Protein AF-A0A8H4QPB8-F1 (afdb_monomer_lite)

Radius of gyration: 27.78 Å; chains: 1; bounding box: 131×39×45 Å

pLDDT: mean 74.51, std 22.45, range [32.88, 98.56]

Sequence (224 aa):
MHLGLALVLALGCNIASVASSQDVEDSDGSSFSGIYSNRTTETIRIQDEYYGIRHVNYWVTSDNHAIIDGDVVYPGTLEDLLAKQYTGPDFDEDEDEGEESQSSDNSTSSIGRRSLSVFRGFDTWPRSTVVYRFSNYAAQRQVGRYVNDAISGWRRRAPYLRFRRVRNGGGTMRGVLTISFLPNDGCYASIGYNGGSGTVMNLGNGCYSAEALHEFGHALGEYQ

Secondary structure (DSSP, 8-state):
----------------------------------SS-S---EEEEEEETTTEEEEEEEEE-TTSEEEETTTEEEEEEHHHHHTTB--S----------------------------EE-BTBBPPGGGEEEEEESSHHHHHHHHHHHHHHHHHHHHH-TT-EEEE----SS-BTTBEEEE--TTS-EEE--SB-TTT-EEEEE-TT--HHHHHHHHHHHHTEE-

Structure (mmCIF, N/CA/C/O backbone):
data_AF-A0A8H4QPB8-F1
#
_entry.id   AF-A0A8H4QPB8-F1
#
loop_
_atom_site.group_PDB
_atom_site.id
_atom_site.type_symbol
_atom_site.label_atom_id
_atom_site.label_alt_id
_atom_site.label_comp_id
_atom_site.label_asym_id
_atom_site.label_entity_id
_atom_site.label_seq_id
_atom_site.pdbx_PDB_ins_code
_atom_site.Cartn_x
_atom_site.Cartn_y
_atom_site.Cartn_z
_atom_site.occupancy
_atom_site.B_iso_or_equiv
_atom_site.auth_seq_id
_atom_site.auth_comp_id
_atom_site.auth_asym_id
_atom_site.auth_atom_id
_atom_site.pdbx_PDB_model_num
ATOM 1 N N . MET A 1 1 ? 87.487 0.136 11.274 1.00 45.38 1 MET A N 1
ATOM 2 C CA . MET A 1 1 ? 86.444 1.094 11.697 1.00 45.38 1 MET A CA 1
ATOM 3 C C . MET A 1 1 ? 85.094 0.432 11.476 1.00 45.38 1 MET A C 1
ATOM 5 O O . MET A 1 1 ? 84.689 0.247 10.339 1.00 45.38 1 MET A O 1
ATOM 9 N N . HIS A 1 2 ? 84.485 -0.053 12.555 1.00 44.03 2 HIS A N 1
ATOM 10 C CA . HIS A 1 2 ? 83.174 -0.704 12.580 1.00 44.03 2 HIS A CA 1
ATOM 11 C C . HIS A 1 2 ? 82.235 0.181 13.404 1.00 44.03 2 HIS A C 1
ATOM 13 O O . HIS A 1 2 ? 82.523 0.443 14.566 1.00 44.03 2 HIS A O 1
ATOM 19 N N . LEU A 1 3 ? 81.157 0.648 12.781 1.00 42.59 3 LEU A N 1
ATOM 20 C CA . LEU A 1 3 ? 80.002 1.352 13.350 1.00 42.59 3 LEU A CA 1
ATOM 21 C C . LEU A 1 3 ? 78.899 1.222 12.286 1.00 42.59 3 LEU A C 1
ATOM 23 O O . LEU A 1 3 ? 79.187 1.401 11.111 1.00 42.59 3 LEU A O 1
ATOM 27 N N . GLY A 1 4 ? 77.646 0.900 12.564 1.00 38.69 4 GLY A N 1
ATOM 28 C CA . GLY A 1 4 ? 76.964 0.637 13.816 1.00 38.69 4 GLY A CA 1
ATOM 29 C C . GLY A 1 4 ? 75.598 0.045 13.467 1.00 38.69 4 GLY A C 1
ATOM 30 O O . GLY A 1 4 ? 74.934 0.476 12.527 1.00 38.69 4 GLY A O 1
ATOM 31 N N . LEU A 1 5 ? 75.243 -0.992 14.212 1.00 44.28 5 LEU A N 1
ATOM 32 C CA . LEU A 1 5 ? 73.966 -1.684 14.227 1.00 44.28 5 LEU A CA 1
ATOM 33 C C . LEU A 1 5 ? 72.941 -0.799 14.963 1.00 44.28 5 LEU A C 1
ATOM 35 O O . LEU A 1 5 ? 73.215 -0.373 16.082 1.00 44.28 5 LEU A O 1
ATOM 39 N N . ALA A 1 6 ? 71.767 -0.555 14.382 1.00 48.59 6 ALA A N 1
ATOM 40 C CA . ALA A 1 6 ? 70.613 -0.019 15.106 1.00 48.59 6 ALA A CA 1
ATOM 41 C C . ALA A 1 6 ? 69.353 -0.771 14.658 1.00 48.59 6 ALA A C 1
ATOM 43 O O . ALA A 1 6 ? 68.684 -0.411 13.693 1.00 48.59 6 ALA A O 1
ATOM 44 N N . LEU A 1 7 ? 69.089 -1.875 15.357 1.00 45.19 7 LEU A N 1
ATOM 45 C CA . LEU A 1 7 ? 67.864 -2.660 15.280 1.00 45.19 7 LEU A CA 1
ATOM 46 C C . LEU A 1 7 ? 66.806 -1.954 16.141 1.00 45.19 7 LEU A C 1
ATOM 48 O O . LEU A 1 7 ? 66.973 -1.828 17.353 1.00 45.19 7 LEU A O 1
ATOM 52 N N . VAL A 1 8 ? 65.743 -1.459 15.510 1.00 48.28 8 VAL A N 1
ATOM 53 C CA . VAL A 1 8 ? 64.625 -0.795 16.192 1.00 48.28 8 VAL A CA 1
ATOM 54 C C . VAL A 1 8 ? 63.721 -1.848 16.836 1.00 48.28 8 VAL A C 1
ATOM 56 O O . VAL A 1 8 ? 63.231 -2.756 16.167 1.00 48.28 8 VAL A O 1
ATOM 59 N N . LEU A 1 9 ? 63.518 -1.704 18.149 1.00 41.09 9 LEU A N 1
ATOM 60 C CA . LEU A 1 9 ? 62.572 -2.457 18.971 1.00 41.09 9 LEU A CA 1
ATOM 61 C C . LEU A 1 9 ? 61.135 -2.306 18.445 1.00 41.09 9 LEU A C 1
ATOM 63 O O . LEU A 1 9 ? 60.585 -1.206 18.445 1.00 41.09 9 LEU A O 1
ATOM 67 N N . ALA A 1 10 ? 60.499 -3.421 18.087 1.00 45.81 10 ALA A N 1
ATOM 68 C CA . ALA A 1 10 ? 59.048 -3.503 17.964 1.00 45.81 10 ALA A CA 1
ATOM 69 C C . ALA A 1 10 ? 58.450 -3.775 19.354 1.00 45.81 10 ALA A C 1
ATOM 71 O O . ALA A 1 10 ? 58.659 -4.837 19.941 1.00 45.81 10 ALA A O 1
ATOM 72 N N . LEU A 1 11 ? 57.731 -2.785 19.887 1.00 50.16 11 LEU A N 1
ATOM 73 C CA . LEU A 1 11 ? 56.915 -2.913 21.090 1.00 50.16 11 LEU A CA 1
ATOM 74 C C . LEU A 1 11 ? 55.774 -3.904 20.845 1.00 50.16 11 LEU A C 1
ATOM 76 O O . LEU A 1 11 ? 54.958 -3.728 19.942 1.00 50.16 11 LEU A O 1
ATOM 80 N N . GLY A 1 12 ? 55.717 -4.930 21.691 1.00 43.22 12 GLY A N 1
ATOM 81 C CA . GLY A 1 12 ? 54.569 -5.811 21.807 1.00 43.22 12 GLY A CA 1
ATOM 82 C C . GLY A 1 12 ? 53.378 -5.076 22.415 1.00 43.22 12 GLY A C 1
ATOM 83 O O . GLY A 1 12 ? 53.500 -4.406 23.439 1.00 43.22 12 GLY A O 1
ATOM 84 N N . CYS A 1 13 ? 52.211 -5.256 21.806 1.00 40.47 13 CYS A N 1
ATOM 85 C CA . CYS A 1 13 ? 50.931 -4.995 22.441 1.00 40.47 13 CYS A CA 1
ATOM 86 C C . CYS A 1 13 ? 50.100 -6.277 22.326 1.00 40.47 13 CYS A C 1
ATOM 88 O O . CYS A 1 13 ? 49.510 -6.567 21.288 1.00 40.47 13 CYS A O 1
ATOM 90 N N . ASN A 1 14 ? 50.131 -7.086 23.388 1.00 45.50 14 ASN A N 1
ATOM 91 C CA . ASN A 1 14 ? 49.174 -8.165 23.598 1.00 45.50 14 ASN A CA 1
ATOM 92 C C . ASN A 1 14 ? 47.860 -7.522 24.035 1.00 45.50 14 ASN A C 1
ATOM 94 O O . ASN A 1 14 ? 47.733 -7.112 25.187 1.00 45.50 14 ASN A O 1
ATOM 98 N N . ILE A 1 15 ? 46.889 -7.435 23.130 1.00 47.38 15 ILE A N 1
ATOM 99 C CA . ILE A 1 15 ? 45.509 -7.148 23.512 1.00 47.38 15 ILE A CA 1
ATOM 100 C C . ILE A 1 15 ? 44.815 -8.502 23.613 1.00 47.38 15 ILE A C 1
ATOM 102 O O . ILE A 1 15 ? 44.442 -9.110 22.611 1.00 47.38 15 ILE A O 1
ATOM 106 N N . ALA A 1 16 ? 44.717 -9.005 24.841 1.00 42.34 16 ALA A N 1
ATOM 107 C CA . ALA A 1 16 ? 43.872 -10.139 25.165 1.00 42.34 16 ALA A CA 1
ATOM 108 C C . ALA A 1 16 ? 42.420 -9.760 24.837 1.00 42.34 16 ALA A C 1
ATOM 110 O O . ALA A 1 16 ? 41.856 -8.844 25.435 1.00 42.34 16 ALA A O 1
ATOM 111 N N . SER A 1 17 ? 41.828 -10.443 23.859 1.00 43.56 17 SER A N 1
ATOM 112 C CA . SER A 1 17 ? 40.400 -10.348 23.584 1.00 43.56 17 SER A CA 1
ATOM 113 C C . SER A 1 17 ? 39.670 -11.134 24.672 1.00 43.56 17 SER A C 1
ATOM 115 O O . SER A 1 17 ? 39.697 -12.363 24.693 1.00 43.56 17 SER A O 1
ATOM 117 N N . VAL A 1 18 ? 39.082 -10.417 25.629 1.00 45.00 18 VAL A N 1
ATOM 118 C CA . VAL A 1 18 ? 38.106 -10.982 26.561 1.00 45.00 18 VAL A CA 1
ATOM 119 C C . VAL A 1 18 ? 36.829 -11.217 25.761 1.00 45.00 18 VAL A C 1
ATOM 121 O O . VAL A 1 18 ? 36.102 -10.278 25.439 1.00 45.00 18 VAL A O 1
ATOM 124 N N . ALA A 1 19 ? 36.581 -12.476 25.406 1.00 43.34 19 ALA A N 1
ATOM 125 C CA . ALA A 1 19 ? 35.283 -12.922 24.935 1.00 43.34 19 ALA A CA 1
ATOM 126 C C . ALA A 1 19 ? 34.303 -12.847 26.114 1.00 43.34 19 ALA A C 1
ATOM 128 O O . ALA A 1 19 ? 34.299 -13.697 27.001 1.00 43.34 19 ALA A O 1
ATOM 129 N N . SER A 1 20 ? 33.511 -11.779 26.143 1.00 40.47 20 SER A N 1
ATOM 130 C CA . SER A 1 20 ? 32.331 -11.677 26.991 1.00 40.47 20 SER A CA 1
ATOM 131 C C . SER A 1 20 ? 31.225 -12.498 26.334 1.00 40.47 20 SER A C 1
ATOM 133 O O . SER A 1 20 ? 30.565 -12.012 25.417 1.00 40.47 20 SER A O 1
ATOM 135 N N . SER A 1 21 ? 31.043 -13.745 26.779 1.00 42.72 21 SER A N 1
ATOM 136 C CA . SER A 1 21 ? 29.787 -14.474 26.577 1.00 42.72 21 SER A CA 1
ATOM 137 C C . SER A 1 21 ? 28.693 -13.704 27.302 1.00 42.72 21 SER A C 1
ATOM 139 O O . SER A 1 21 ? 28.583 -13.766 28.523 1.00 42.72 21 SER A O 1
ATOM 141 N N . GLN A 1 22 ? 27.922 -12.929 26.548 1.00 35.38 22 GLN A N 1
ATOM 142 C CA . GLN A 1 22 ? 26.569 -12.591 26.950 1.00 35.38 22 GLN A CA 1
ATOM 143 C C . GLN A 1 22 ? 25.658 -13.581 26.245 1.00 35.38 22 GLN A C 1
ATOM 145 O O . GLN A 1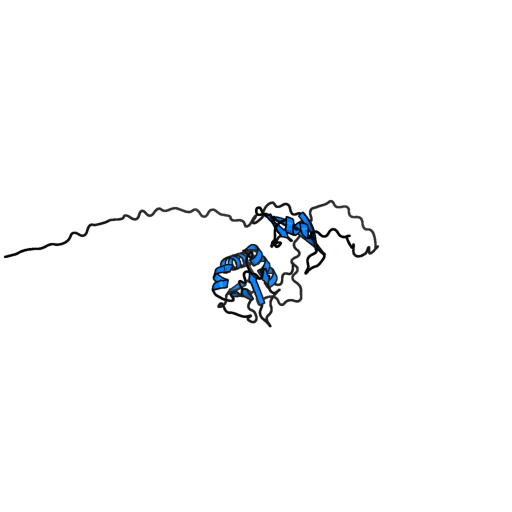 22 ? 25.377 -13.456 25.054 1.00 35.38 22 GLN A O 1
ATOM 150 N N . ASP A 1 23 ? 25.258 -14.589 27.010 1.00 34.94 23 ASP A N 1
ATOM 151 C CA . ASP A 1 23 ? 24.057 -15.363 26.759 1.00 34.94 23 ASP A CA 1
ATOM 152 C C . ASP A 1 23 ? 22.884 -14.373 26.738 1.00 34.94 23 ASP A C 1
ATOM 154 O O . ASP A 1 23 ? 22.421 -13.897 27.774 1.00 34.94 23 ASP A O 1
ATOM 158 N N . VAL A 1 24 ? 22.461 -13.978 25.537 1.00 38.81 24 VAL A N 1
ATOM 159 C CA . VAL A 1 24 ? 21.163 -13.336 25.345 1.00 38.81 24 VAL A CA 1
ATOM 160 C C . VAL A 1 24 ? 20.176 -14.480 25.228 1.00 38.81 24 VAL A C 1
ATOM 162 O O . VAL A 1 24 ? 20.027 -15.087 24.170 1.00 38.81 24 VAL A O 1
ATOM 165 N N . GLU A 1 25 ? 19.572 -14.816 26.362 1.00 39.16 25 GLU A N 1
ATOM 166 C CA . GLU A 1 25 ? 18.398 -15.670 26.409 1.00 39.16 25 GLU A CA 1
ATOM 167 C C . GLU A 1 25 ? 17.311 -15.052 25.522 1.00 39.16 25 GLU A C 1
ATOM 169 O O . GLU A 1 25 ? 16.795 -13.961 25.790 1.00 39.16 25 GLU A O 1
ATOM 174 N N . ASP A 1 26 ? 16.994 -15.771 24.445 1.00 38.56 26 ASP A N 1
ATOM 175 C CA . ASP A 1 26 ? 15.764 -15.646 23.674 1.00 38.56 26 ASP A CA 1
ATOM 176 C C . ASP A 1 26 ? 14.576 -15.784 24.636 1.00 38.56 26 ASP A C 1
ATOM 178 O O . ASP A 1 26 ? 14.099 -16.878 24.935 1.00 38.56 26 ASP A O 1
ATOM 182 N N . SER A 1 27 ? 14.096 -14.650 25.139 1.00 40.09 27 SER A N 1
ATOM 183 C CA . SER A 1 27 ? 12.810 -14.548 25.819 1.00 40.09 27 SER A CA 1
ATOM 184 C C . SER A 1 27 ? 11.747 -14.212 24.780 1.00 40.09 27 SER A C 1
ATOM 186 O O . SER A 1 27 ? 11.491 -13.066 24.424 1.00 40.09 27 SER A O 1
ATOM 188 N N . ASP A 1 28 ? 11.218 -15.296 24.224 1.00 36.72 28 ASP A N 1
ATOM 189 C CA . ASP A 1 28 ? 9.794 -15.601 24.143 1.00 36.72 28 ASP A CA 1
ATOM 190 C C . ASP A 1 28 ? 8.800 -14.446 23.912 1.00 36.72 28 ASP A C 1
ATOM 192 O O . ASP A 1 28 ? 8.612 -13.538 24.720 1.00 36.72 28 ASP A O 1
ATOM 196 N N . GLY A 1 29 ? 8.002 -14.615 22.855 1.00 36.75 29 GLY A N 1
ATOM 197 C CA . GLY A 1 29 ? 6.603 -14.205 22.910 1.00 36.75 29 GLY A CA 1
ATOM 198 C C . GLY A 1 29 ? 6.293 -12.737 22.632 1.00 36.75 29 GLY A C 1
ATOM 199 O O . GLY A 1 29 ? 5.474 -12.149 23.334 1.00 36.75 29 GLY A O 1
ATOM 200 N N . SER A 1 30 ? 6.781 -12.164 21.526 1.00 35.06 30 SER A N 1
ATOM 201 C CA . SER A 1 30 ? 6.050 -11.045 20.905 1.00 35.06 30 SER A CA 1
ATOM 202 C C . SER A 1 30 ? 4.817 -11.587 20.178 1.00 35.06 30 SER A C 1
ATOM 204 O O . SER A 1 30 ? 4.731 -11.684 18.952 1.00 35.06 30 SER A O 1
ATOM 206 N N . SER A 1 31 ? 3.847 -11.999 20.991 1.00 32.88 31 SER A N 1
ATOM 207 C CA . SER A 1 31 ? 2.450 -12.036 20.610 1.00 32.88 31 SER A CA 1
ATOM 208 C C . SER A 1 31 ? 2.121 -10.693 19.963 1.00 32.88 31 SER A C 1
ATOM 210 O O . SER A 1 31 ? 2.246 -9.642 20.586 1.00 32.88 31 SER A O 1
ATOM 212 N N . PHE A 1 32 ? 1.642 -10.717 18.721 1.00 37.56 32 PHE A N 1
ATOM 213 C CA . PHE A 1 32 ? 0.995 -9.570 18.075 1.00 37.56 32 PHE A CA 1
ATOM 214 C C . PHE A 1 32 ? -0.365 -9.243 18.739 1.00 37.56 32 PHE A C 1
ATOM 216 O O . PHE A 1 32 ? -1.286 -8.749 18.089 1.00 37.56 32 PHE A O 1
ATOM 223 N N . SER A 1 33 ? -0.520 -9.526 20.034 1.00 36.56 33 SER A N 1
ATOM 224 C CA . SER A 1 33 ? -1.542 -8.927 20.872 1.00 36.56 33 SER A CA 1
ATOM 225 C C . SER A 1 33 ? -1.171 -7.463 21.065 1.00 36.56 33 SER A C 1
ATOM 227 O O . SER A 1 33 ? -0.340 -7.130 21.904 1.00 36.56 33 SER A O 1
ATOM 229 N N . GLY A 1 34 ? -1.799 -6.595 20.280 1.00 38.81 34 GLY A N 1
ATOM 230 C CA . GLY A 1 34 ? -1.905 -5.194 20.654 1.00 38.81 34 GLY A CA 1
ATOM 231 C C . GLY A 1 34 ? -0.918 -4.250 19.995 1.00 38.81 34 GLY A C 1
ATOM 232 O O . GLY A 1 34 ? -0.281 -3.473 20.693 1.00 38.81 34 GLY A O 1
ATOM 233 N N . ILE A 1 35 ? -0.906 -4.169 18.656 1.00 46.84 35 ILE A N 1
ATOM 234 C CA . ILE A 1 35 ? -0.533 -2.868 18.071 1.00 46.84 35 ILE A CA 1
ATOM 235 C C . ILE A 1 35 ? -1.465 -1.794 18.644 1.00 46.84 35 ILE A C 1
ATOM 237 O O . ILE A 1 35 ? -0.996 -0.712 18.957 1.00 46.84 35 ILE A O 1
ATOM 241 N N . TYR A 1 36 ? -2.726 -2.151 18.926 1.00 50.94 36 TYR A N 1
ATOM 242 C CA . TYR A 1 36 ? -3.752 -1.274 19.474 1.00 50.94 36 TYR A CA 1
ATOM 243 C C . TYR A 1 36 ? -4.678 -1.999 20.470 1.00 50.94 36 TYR A C 1
ATOM 245 O O . TYR A 1 36 ? -5.888 -2.075 20.273 1.00 50.94 36 TYR A O 1
ATOM 253 N N . SER A 1 37 ? -4.128 -2.622 21.514 1.00 41.34 37 SER A N 1
ATOM 254 C CA . SER A 1 37 ? -4.948 -3.274 22.546 1.00 41.34 37 SER A CA 1
ATOM 255 C C . SER A 1 37 ? -5.522 -2.232 23.508 1.00 41.34 37 SER A C 1
ATOM 257 O O . SER A 1 37 ? -4.755 -1.492 24.117 1.00 41.34 37 SER A O 1
ATOM 259 N N . ASN A 1 38 ? -6.850 -2.242 23.673 1.00 56.34 38 ASN A N 1
ATOM 260 C CA . ASN A 1 38 ? -7.647 -1.397 24.575 1.00 56.34 38 ASN A CA 1
ATOM 261 C C . ASN A 1 38 ? -7.989 0.007 24.042 1.00 56.34 38 ASN A C 1
ATOM 263 O O . ASN A 1 38 ? -7.499 1.017 24.543 1.00 56.34 38 ASN A O 1
ATOM 267 N N . ARG A 1 39 ? -8.844 0.071 23.015 1.00 68.81 39 ARG A N 1
ATOM 268 C CA . ARG A 1 39 ? -9.337 1.341 22.474 1.00 68.81 39 ARG A CA 1
ATOM 269 C C . ARG A 1 39 ? -10.839 1.438 22.496 1.00 68.81 39 ARG A C 1
ATOM 271 O O . ARG A 1 39 ? -11.528 0.548 22.005 1.00 68.81 39 ARG A O 1
ATOM 278 N N . THR A 1 40 ? -11.309 2.567 23.003 1.00 78.19 40 THR A N 1
ATOM 279 C CA . THR A 1 40 ? -12.686 2.998 22.831 1.00 78.19 40 THR A CA 1
ATOM 280 C C . THR A 1 40 ? -12.856 3.404 21.376 1.00 78.19 40 THR A C 1
ATOM 282 O O . THR A 1 40 ? -12.163 4.295 20.890 1.00 78.19 40 THR A O 1
ATOM 285 N N . THR A 1 41 ? -13.713 2.673 20.674 1.00 81.19 41 THR A N 1
ATOM 286 C CA . THR A 1 41 ? -14.121 3.001 19.310 1.00 81.19 41 THR A CA 1
ATOM 287 C C . THR A 1 41 ? -15.465 3.708 19.400 1.00 81.19 41 THR A C 1
ATOM 289 O O . THR A 1 41 ? -16.344 3.250 20.129 1.00 81.19 41 THR A O 1
ATOM 292 N N . GLU A 1 42 ? -15.608 4.811 18.684 1.00 89.00 42 GLU A N 1
ATOM 293 C CA . GLU A 1 42 ? -16.848 5.570 18.554 1.00 89.00 42 GLU A CA 1
ATOM 294 C C . GLU A 1 42 ? -17.377 5.445 17.124 1.00 89.00 42 GLU A C 1
ATOM 296 O O . GLU A 1 42 ? -16.626 5.120 16.209 1.00 89.00 42 GLU A O 1
ATOM 301 N N . THR A 1 43 ? -18.667 5.693 16.910 1.00 88.44 43 THR A N 1
ATOM 302 C CA . THR A 1 43 ? -19.272 5.667 15.572 1.00 88.44 43 THR A CA 1
ATOM 303 C C . THR A 1 43 ? -19.734 7.068 15.207 1.00 88.44 43 THR A C 1
ATOM 305 O O . THR A 1 43 ? -20.348 7.753 16.023 1.00 88.44 43 THR A O 1
ATOM 308 N N . ILE A 1 44 ? -19.464 7.491 13.975 1.00 92.62 44 ILE A N 1
ATOM 309 C CA . ILE A 1 44 ? -19.873 8.796 13.459 1.00 92.62 44 ILE A CA 1
ATOM 310 C C . ILE A 1 44 ? -20.385 8.669 12.026 1.00 92.62 44 ILE A C 1
ATOM 312 O O . ILE A 1 44 ? -19.897 7.849 11.250 1.00 92.62 44 ILE A O 1
ATOM 316 N N . ARG A 1 45 ? -21.378 9.487 11.670 1.00 93.56 45 ARG A N 1
ATOM 317 C CA . ARG A 1 45 ? -21.791 9.685 10.277 1.00 93.56 45 ARG A CA 1
ATOM 318 C C . ARG A 1 45 ? -20.941 10.789 9.680 1.00 93.56 45 ARG A C 1
ATOM 320 O O . ARG A 1 45 ? -20.963 11.905 10.193 1.00 93.56 45 ARG A O 1
ATOM 327 N N . ILE A 1 46 ? -20.216 10.496 8.612 1.00 92.06 46 ILE A N 1
ATOM 328 C CA . ILE A 1 46 ? -19.460 11.499 7.860 1.00 92.06 46 ILE A CA 1
ATOM 329 C C . ILE A 1 46 ? -20.030 11.640 6.459 1.00 92.06 46 ILE A C 1
ATOM 331 O O . ILE A 1 46 ? -20.564 10.680 5.905 1.00 92.06 46 ILE A O 1
ATOM 335 N N . GLN A 1 47 ? -19.897 12.835 5.893 1.00 89.25 47 GLN A N 1
ATOM 336 C CA . GLN A 1 47 ? -20.076 13.051 4.465 1.00 89.25 47 GLN A CA 1
ATOM 337 C C . GLN A 1 47 ? -18.704 13.229 3.822 1.00 89.25 47 GLN A C 1
ATOM 339 O O . GLN A 1 47 ? -18.010 14.216 4.083 1.00 89.25 47 GLN A O 1
ATOM 344 N N . ASP A 1 48 ? -18.321 12.281 2.975 1.00 78.62 48 ASP A N 1
ATOM 345 C CA . ASP A 1 48 ? -17.093 12.352 2.195 1.00 78.62 48 ASP A CA 1
ATOM 346 C C . ASP A 1 48 ? -17.388 12.536 0.696 1.00 78.62 48 ASP A C 1
ATOM 348 O O . ASP A 1 48 ? -18.471 12.217 0.203 1.00 78.62 48 ASP A O 1
ATOM 352 N N . GLU A 1 49 ? -16.436 13.127 -0.029 1.00 73.19 49 GLU A N 1
ATOM 353 C CA . GLU A 1 49 ? -16.617 13.515 -1.436 1.00 73.19 49 GLU A CA 1
ATOM 354 C C . GLU A 1 49 ? -16.709 12.317 -2.392 1.00 73.19 49 GLU A C 1
ATOM 356 O O . GLU A 1 49 ? -17.184 12.475 -3.516 1.00 73.19 49 GLU A O 1
ATOM 361 N N . TYR A 1 50 ? -16.249 11.136 -1.972 1.00 68.25 50 TYR A N 1
ATOM 362 C CA . TYR A 1 50 ? -16.093 9.970 -2.839 1.00 68.25 50 TYR A CA 1
ATOM 363 C C . TYR A 1 50 ? -17.180 8.912 -2.612 1.00 68.25 50 TYR A C 1
ATOM 365 O O . TYR A 1 50 ? -17.725 8.370 -3.571 1.00 68.25 50 TYR A O 1
ATOM 373 N N . TYR A 1 51 ? -17.518 8.637 -1.355 1.00 71.75 51 TYR A N 1
ATOM 374 C CA . TYR A 1 51 ? -18.470 7.616 -0.921 1.00 71.75 51 TYR A CA 1
ATOM 375 C C . TYR A 1 51 ? -19.792 8.206 -0.407 1.00 71.75 51 TYR A C 1
ATOM 377 O O . TYR A 1 51 ? -20.716 7.453 -0.108 1.00 71.75 51 TYR A O 1
ATOM 385 N N . GLY A 1 52 ? -19.925 9.533 -0.323 1.00 83.38 52 GLY A N 1
ATOM 386 C CA . GLY A 1 52 ? -21.146 10.177 0.157 1.00 83.38 52 GLY A CA 1
ATOM 387 C C . GLY A 1 52 ? -21.298 10.085 1.676 1.00 83.38 52 GLY A C 1
ATOM 388 O O . GLY A 1 52 ? -20.338 10.286 2.417 1.00 83.38 52 GLY A O 1
ATOM 389 N N . ILE A 1 53 ? -22.524 9.859 2.154 1.00 85.19 53 ILE A N 1
ATOM 390 C CA . ILE A 1 53 ? -22.822 9.770 3.591 1.00 85.19 53 ILE A CA 1
ATOM 391 C C . ILE A 1 53 ? -22.610 8.329 4.048 1.00 85.19 53 ILE A C 1
ATOM 393 O O . ILE A 1 53 ? -23.250 7.420 3.525 1.00 85.19 53 ILE A O 1
ATOM 397 N N . ARG A 1 54 ? -21.755 8.115 5.051 1.00 84.88 54 ARG A N 1
ATOM 398 C CA . ARG A 1 54 ? -21.509 6.779 5.609 1.00 84.88 54 ARG A CA 1
ATOM 399 C C . ARG A 1 54 ? -21.258 6.796 7.108 1.00 84.88 54 ARG A C 1
ATOM 401 O O . ARG A 1 54 ? -20.793 7.789 7.667 1.00 84.88 54 ARG A O 1
ATOM 408 N N . HIS A 1 55 ? -21.557 5.670 7.747 1.00 87.25 55 HIS A N 1
ATOM 409 C CA . HIS A 1 55 ? -21.205 5.412 9.139 1.00 87.25 55 HIS A CA 1
ATOM 410 C C . HIS A 1 55 ? -19.788 4.857 9.187 1.00 87.25 55 HIS A C 1
ATOM 412 O O . HIS A 1 55 ? -19.500 3.859 8.531 1.00 87.25 55 HIS A O 1
ATOM 418 N N . VAL A 1 56 ? -18.926 5.487 9.975 1.00 85.81 56 VAL A N 1
ATOM 419 C CA . VAL A 1 56 ? -17.567 5.007 10.216 1.00 85.81 56 VAL A CA 1
ATOM 420 C C . VAL A 1 56 ? -17.343 4.788 11.695 1.00 85.81 56 VAL A C 1
ATOM 422 O O . VAL A 1 56 ? -17.838 5.538 12.540 1.00 85.81 56 VAL A O 1
ATOM 425 N N . ASN A 1 57 ? -16.572 3.757 12.008 1.00 87.31 57 ASN A N 1
ATOM 426 C CA . ASN A 1 57 ? -16.088 3.528 13.361 1.00 87.31 57 ASN A CA 1
ATOM 427 C C . ASN A 1 57 ? -14.722 4.178 13.500 1.00 87.31 57 ASN A C 1
ATOM 429 O O . ASN A 1 57 ? -13.841 3.876 12.708 1.00 87.31 57 ASN A O 1
ATOM 433 N N . TYR A 1 58 ? -14.503 5.031 14.489 1.00 89.12 58 TYR A N 1
ATOM 434 C CA . TYR A 1 58 ? -13.232 5.713 14.656 1.00 89.12 58 TYR A CA 1
ATOM 435 C C . TYR A 1 58 ? -12.651 5.554 16.056 1.00 89.12 58 TYR A C 1
ATOM 437 O O . TYR A 1 58 ? -13.356 5.347 17.041 1.00 89.12 58 TYR A O 1
ATOM 445 N N . TRP A 1 59 ? -11.331 5.652 16.148 1.00 88.56 59 TRP A N 1
ATOM 446 C CA . TRP A 1 59 ? -10.618 5.825 17.408 1.00 88.56 59 TRP A CA 1
ATOM 447 C C . TRP A 1 59 ? -9.466 6.807 17.197 1.00 88.56 59 TRP A C 1
ATOM 449 O O . TRP A 1 59 ? -9.004 7.010 16.074 1.00 88.56 59 TRP A O 1
ATOM 459 N N . VAL A 1 60 ? -8.995 7.432 18.276 1.00 87.56 60 VAL A N 1
ATOM 460 C CA . VAL A 1 60 ? -7.977 8.489 18.199 1.00 87.56 60 VAL A CA 1
ATOM 461 C C . VAL A 1 60 ? -6.656 8.005 18.779 1.00 87.56 60 VAL A C 1
ATOM 463 O O . VAL A 1 60 ? -6.596 7.367 19.833 1.00 87.56 60 VAL A O 1
ATOM 466 N N . THR A 1 61 ? -5.584 8.254 18.039 1.00 81.88 61 THR A N 1
ATOM 467 C CA . THR A 1 61 ? -4.206 7.988 18.463 1.00 81.88 61 THR A CA 1
ATOM 468 C C . THR A 1 61 ? -3.764 8.945 19.578 1.00 81.88 61 THR A C 1
ATOM 470 O O . THR A 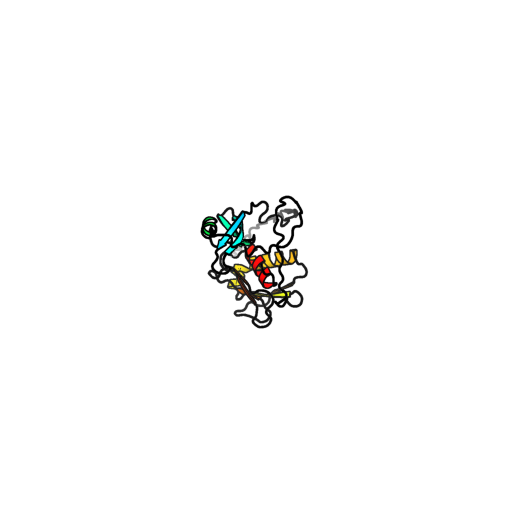1 61 ? -4.362 9.994 19.804 1.00 81.88 61 THR A O 1
ATOM 473 N N . SER A 1 62 ? -2.677 8.615 20.281 1.00 81.62 62 SER A N 1
ATOM 474 C CA . SER A 1 62 ? -2.077 9.511 21.285 1.00 81.62 62 SER A CA 1
ATOM 475 C C . SER A 1 62 ? -1.578 10.839 20.700 1.00 81.62 62 SER A C 1
ATOM 477 O O . SER A 1 62 ? -1.425 11.816 21.424 1.00 81.62 62 SER A O 1
ATOM 479 N N . ASP A 1 63 ? -1.310 10.863 19.398 1.00 80.25 63 ASP A N 1
ATOM 480 C CA . ASP A 1 63 ? -0.867 11.998 18.590 1.00 80.25 63 ASP A CA 1
ATOM 481 C C . ASP A 1 63 ? -2.024 12.702 17.856 1.00 80.25 63 ASP A C 1
ATOM 483 O O . ASP A 1 63 ? -1.790 13.490 16.946 1.00 80.25 63 ASP A O 1
ATOM 487 N N . ASN A 1 64 ? -3.267 12.473 18.295 1.00 84.81 64 ASN A N 1
ATOM 488 C CA . ASN A 1 64 ? -4.488 13.153 17.851 1.00 84.81 64 ASN A CA 1
ATOM 489 C C . ASN A 1 64 ? -4.933 12.883 16.399 1.00 84.81 64 ASN A C 1
ATOM 491 O O . ASN A 1 64 ? -5.837 13.555 15.915 1.00 84.81 64 ASN A O 1
ATOM 495 N N . HIS A 1 65 ? -4.370 11.887 15.713 1.00 81.19 65 HIS A N 1
ATOM 496 C CA . HIS A 1 65 ? -4.898 11.399 14.433 1.00 81.19 65 HIS A CA 1
ATOM 497 C C . HIS A 1 65 ? -6.100 10.482 14.656 1.00 81.19 65 HIS A C 1
ATOM 499 O O . HIS A 1 65 ? -6.038 9.583 15.506 1.00 81.19 65 HIS A O 1
ATOM 505 N N . ALA A 1 66 ? -7.160 10.678 13.874 1.00 86.62 66 ALA A N 1
ATOM 506 C CA . ALA A 1 66 ? -8.315 9.792 13.868 1.00 86.62 66 ALA A CA 1
ATOM 507 C C . ALA A 1 66 ? -8.097 8.641 12.885 1.00 86.62 66 ALA A C 1
ATOM 509 O O . ALA A 1 66 ? -7.731 8.857 11.732 1.00 86.62 66 ALA A O 1
ATOM 510 N N . ILE A 1 67 ? -8.340 7.417 13.340 1.00 81.12 67 ILE A N 1
ATOM 511 C CA . ILE A 1 67 ? -8.340 6.236 12.487 1.00 81.12 67 ILE A CA 1
ATOM 512 C C . ILE A 1 67 ? -9.776 5.786 12.308 1.00 81.12 67 ILE A C 1
ATOM 514 O O . ILE A 1 67 ? -10.406 5.398 13.291 1.00 81.12 67 ILE A O 1
ATOM 518 N N . ILE A 1 68 ? -10.272 5.832 11.077 1.00 84.62 68 ILE A N 1
ATOM 519 C CA . ILE A 1 68 ? -11.611 5.382 10.700 1.00 84.62 68 ILE A CA 1
ATOM 520 C C . ILE A 1 68 ? -11.565 3.942 10.185 1.00 84.62 68 ILE A C 1
ATOM 522 O O . ILE A 1 68 ? -10.548 3.472 9.678 1.00 84.62 68 ILE A O 1
ATOM 526 N N . ASP A 1 69 ? -12.656 3.224 10.411 1.00 78.94 69 ASP A N 1
ATOM 527 C CA . ASP A 1 69 ? -12.908 1.818 10.084 1.00 78.94 69 ASP A CA 1
ATOM 528 C C . ASP A 1 69 ? -11.833 0.836 10.598 1.00 78.94 69 ASP A C 1
ATOM 530 O O . ASP A 1 69 ? -11.789 -0.348 10.273 1.00 78.94 69 ASP A O 1
ATOM 534 N N . GLY A 1 70 ? -11.034 1.315 11.558 1.00 66.50 70 GLY A N 1
ATOM 535 C CA . GLY A 1 70 ? -10.009 0.562 12.265 1.00 66.50 70 GLY A CA 1
ATOM 536 C C . GLY A 1 70 ? -8.641 0.540 11.586 1.00 66.50 70 GLY A C 1
ATOM 537 O O . GLY A 1 70 ? -7.714 -0.017 12.185 1.00 66.50 70 GLY A O 1
ATOM 538 N N . ASP A 1 71 ? -8.493 1.127 10.398 1.00 58.44 71 ASP A N 1
ATOM 539 C CA . ASP A 1 71 ? -7.261 1.036 9.609 1.00 58.44 71 ASP A CA 1
ATOM 540 C C . ASP A 1 71 ? -7.001 2.165 8.593 1.00 58.44 71 ASP A C 1
ATOM 542 O O . ASP A 1 71 ? -5.926 2.178 7.996 1.00 58.44 71 ASP A O 1
ATOM 546 N N . VAL A 1 72 ? -7.901 3.137 8.436 1.00 68.62 72 VAL A N 1
ATOM 547 C CA . VAL A 1 72 ? -7.671 4.316 7.592 1.00 68.62 72 VAL A CA 1
ATOM 548 C C . VAL A 1 72 ? -7.317 5.506 8.474 1.00 68.62 72 VAL A C 1
ATOM 550 O O . VAL A 1 72 ? -8.145 5.973 9.254 1.00 68.62 72 VAL A O 1
ATOM 553 N N . VAL A 1 73 ? -6.098 6.035 8.343 1.00 78.75 73 VAL A N 1
ATOM 554 C CA . VAL A 1 73 ? -5.749 7.331 8.943 1.00 78.75 73 VAL A CA 1
ATOM 555 C C . VAL A 1 73 ? -6.547 8.406 8.219 1.00 78.75 73 VAL A C 1
ATOM 557 O O . VAL A 1 73 ? -6.299 8.694 7.047 1.00 78.75 73 VAL A O 1
ATOM 560 N N . TYR A 1 74 ? -7.515 8.997 8.909 1.00 82.31 74 TYR A N 1
ATOM 561 C CA . TYR A 1 74 ? -8.224 10.145 8.382 1.00 82.31 74 TYR A CA 1
ATOM 562 C C . TYR A 1 74 ? -7.224 11.303 8.225 1.00 82.31 74 TYR A C 1
ATOM 564 O O . TYR A 1 74 ? -6.434 11.547 9.142 1.00 82.31 74 TYR A O 1
ATOM 572 N N . PRO A 1 75 ? -7.197 11.998 7.074 1.00 72.50 75 PRO A N 1
ATOM 573 C CA . PRO A 1 75 ? -6.251 13.079 6.844 1.00 72.50 75 PRO A CA 1
ATOM 574 C C . PRO A 1 75 ? -6.557 14.252 7.782 1.00 72.50 75 PRO A C 1
ATOM 576 O O . PRO A 1 75 ? -7.410 15.087 7.493 1.00 72.50 75 PRO A O 1
ATOM 579 N N . GLY A 1 76 ? -5.846 14.298 8.909 1.00 77.94 76 GLY A N 1
ATOM 580 C CA . GLY A 1 76 ? -5.975 15.340 9.919 1.00 77.94 76 GLY A CA 1
ATOM 581 C C . GLY A 1 76 ? -6.115 14.794 11.337 1.00 77.94 76 GLY A C 1
ATOM 582 O O . GLY A 1 76 ? -5.782 13.648 11.650 1.00 77.94 76 GLY A O 1
ATOM 583 N N . THR A 1 77 ? -6.583 15.672 12.208 1.00 88.56 77 THR A N 1
ATOM 584 C CA . THR A 1 77 ? -6.857 15.415 13.616 1.00 88.56 77 THR A CA 1
ATOM 585 C C . THR A 1 77 ? -8.267 14.860 13.837 1.00 88.56 77 THR A C 1
ATOM 587 O O . THR A 1 77 ? -9.080 14.800 12.914 1.00 88.56 77 THR A O 1
ATOM 590 N N . LEU A 1 78 ? -8.599 14.498 15.082 1.00 90.25 78 LEU A N 1
ATOM 591 C CA . LEU A 1 78 ? -9.990 14.249 15.479 1.00 90.25 78 LEU A CA 1
ATOM 592 C C . LEU A 1 78 ? -10.919 15.408 15.083 1.00 90.25 78 LEU A C 1
ATOM 594 O O . LEU A 1 78 ? -12.017 15.169 14.595 1.00 90.25 78 LEU A O 1
ATOM 598 N N . GLU A 1 79 ? -10.484 16.653 15.272 1.00 90.19 79 GLU A N 1
ATOM 599 C CA . GLU A 1 79 ? -11.291 17.832 14.949 1.00 90.19 79 GLU A CA 1
ATOM 600 C C . GLU A 1 79 ? -11.632 17.888 13.454 1.00 90.19 79 GLU A C 1
ATOM 602 O O . GLU A 1 79 ? -12.776 18.155 13.092 1.00 90.19 79 GLU A O 1
ATOM 607 N N . ASP A 1 80 ? -10.679 17.531 12.591 1.00 87.12 80 ASP A N 1
ATOM 608 C CA . ASP A 1 80 ? -10.887 17.480 11.142 1.00 87.12 80 ASP A CA 1
ATOM 609 C C . ASP A 1 80 ? -11.893 16.391 10.733 1.00 87.12 80 ASP A C 1
ATOM 611 O O . ASP A 1 80 ? -12.639 16.570 9.765 1.00 87.12 80 ASP A O 1
ATOM 615 N N . LEU A 1 81 ? -11.935 15.269 11.464 1.00 90.75 81 LEU A N 1
ATOM 616 C CA . LEU A 1 81 ? -12.946 14.225 11.272 1.00 90.75 81 LEU A CA 1
ATOM 617 C C . LEU A 1 81 ? -14.327 14.711 11.730 1.00 90.75 81 LEU A C 1
ATOM 619 O O . LEU A 1 81 ? -15.303 14.581 10.991 1.00 90.75 81 LEU A O 1
ATOM 623 N N . LEU A 1 82 ? -14.413 15.303 12.924 1.00 92.56 82 LEU A N 1
ATOM 624 C CA . LEU A 1 82 ? -15.667 15.824 13.477 1.00 92.56 82 LEU A CA 1
ATOM 625 C C . LEU A 1 82 ? -16.236 16.970 12.628 1.00 92.56 82 LEU A C 1
ATOM 627 O O . LEU A 1 82 ? -17.450 17.096 12.496 1.00 92.56 82 LEU A O 1
ATOM 631 N N . ALA A 1 83 ? -15.385 17.759 11.971 1.00 90.88 83 ALA A N 1
ATOM 632 C CA . ALA A 1 83 ? -15.813 18.788 11.027 1.00 90.88 83 ALA A CA 1
ATOM 633 C C . ALA A 1 83 ? -16.528 18.223 9.781 1.00 90.88 83 ALA A C 1
ATOM 635 O O . ALA A 1 83 ? -17.241 18.961 9.101 1.00 90.88 83 ALA A O 1
ATOM 636 N N . LYS A 1 84 ? -16.360 16.928 9.470 1.00 90.94 84 LYS A N 1
ATOM 637 C CA . LYS A 1 84 ? -17.108 16.228 8.409 1.00 90.94 84 LYS A CA 1
ATOM 638 C C . LYS A 1 84 ? -18.353 15.510 8.906 1.00 90.94 84 LYS A C 1
ATOM 640 O O . LYS A 1 84 ? -19.002 14.828 8.109 1.00 90.94 84 LYS A O 1
ATOM 645 N N . GLN A 1 85 ? -18.684 15.637 10.190 1.00 94.31 85 GLN A N 1
ATOM 646 C CA . GLN A 1 85 ? -19.863 14.999 10.744 1.00 94.31 85 GLN A CA 1
ATOM 647 C C . GLN A 1 85 ? -21.109 15.451 9.985 1.00 94.31 85 GLN A C 1
ATOM 649 O O . GLN A 1 85 ? -21.439 16.637 9.930 1.00 94.31 85 GLN A O 1
ATOM 654 N N . TYR A 1 86 ? -21.812 14.486 9.408 1.00 90.81 86 TYR A N 1
ATOM 655 C CA . TYR A 1 86 ? -23.089 14.728 8.771 1.00 90.81 86 TYR A CA 1
ATOM 656 C C . TYR A 1 86 ? -24.179 14.783 9.842 1.00 90.81 86 TYR A C 1
ATOM 658 O O . TYR A 1 86 ? -24.359 13.839 10.609 1.00 90.81 86 TYR A O 1
ATOM 666 N N . THR A 1 87 ? -24.903 15.900 9.891 1.00 90.38 87 THR A N 1
ATOM 667 C CA . THR A 1 87 ? -25.988 16.159 10.855 1.00 90.38 87 THR A CA 1
ATOM 668 C C . THR A 1 87 ? -27.368 16.214 10.200 1.00 90.38 87 THR A C 1
ATOM 670 O O . THR A 1 87 ? -28.348 16.583 10.846 1.00 90.38 87 THR A O 1
ATOM 673 N N . GLY A 1 88 ? -27.457 15.881 8.909 1.00 85.44 88 GLY A N 1
ATOM 674 C CA . GLY A 1 88 ? -28.730 15.831 8.201 1.00 85.44 88 GLY A CA 1
ATOM 675 C C . GLY A 1 88 ? -29.576 14.613 8.594 1.00 85.44 88 GLY A C 1
ATOM 676 O O . GLY A 1 88 ? -29.065 13.677 9.222 1.00 85.44 88 GLY A O 1
ATOM 677 N N . PRO A 1 89 ? -30.869 14.623 8.225 1.00 82.06 89 PRO A N 1
ATOM 678 C CA . PRO A 1 89 ? -31.804 13.564 8.587 1.00 82.06 89 PRO A CA 1
ATOM 679 C C . PRO A 1 89 ? -31.290 12.191 8.139 1.00 82.06 89 PRO A C 1
ATOM 681 O O . PRO A 1 89 ? -30.642 12.058 7.095 1.00 82.06 89 PRO A O 1
ATOM 684 N N . ASP A 1 90 ? -31.549 11.174 8.957 1.00 69.31 90 ASP A N 1
ATOM 685 C CA . ASP A 1 90 ? -31.472 9.788 8.511 1.00 69.31 90 ASP A CA 1
ATOM 686 C C . ASP A 1 90 ? -32.550 9.628 7.431 1.00 69.31 90 ASP A C 1
ATOM 688 O O . ASP A 1 90 ? -33.744 9.742 7.702 1.00 69.31 90 ASP A O 1
ATOM 692 N N . PHE A 1 91 ? -32.133 9.493 6.171 1.00 63.09 91 PHE A N 1
ATOM 693 C CA . PHE A 1 91 ? -33.010 8.927 5.154 1.00 63.09 91 PHE A CA 1
ATOM 694 C C . PHE A 1 91 ? -33.024 7.432 5.450 1.00 63.09 91 PHE A C 1
ATOM 696 O O . PHE A 1 91 ? -32.190 6.692 4.932 1.00 63.09 91 PHE A O 1
ATOM 703 N N . ASP A 1 92 ? -33.897 7.024 6.368 1.00 53.88 92 ASP A N 1
ATOM 704 C CA . ASP A 1 92 ? -34.294 5.630 6.480 1.00 53.88 92 ASP A CA 1
ATOM 705 C C . ASP A 1 92 ? -34.889 5.262 5.115 1.00 53.88 92 ASP A C 1
ATOM 707 O O . ASP A 1 92 ? -35.947 5.764 4.729 1.00 53.88 92 ASP A O 1
ATOM 711 N N . GLU A 1 93 ? -34.135 4.498 4.320 1.00 60.78 93 GLU A N 1
ATOM 712 C CA . GLU A 1 93 ? -34.647 3.871 3.105 1.00 60.78 93 GLU A CA 1
ATOM 713 C C . GLU A 1 93 ? -35.770 2.921 3.526 1.00 60.78 93 GLU A C 1
ATOM 715 O O . GLU A 1 93 ? -35.518 1.815 3.990 1.00 60.78 93 GLU A O 1
ATOM 720 N N . ASP A 1 94 ? -36.988 3.444 3.406 1.00 48.59 94 ASP A N 1
ATOM 721 C CA . ASP A 1 94 ? -38.287 2.794 3.304 1.00 48.59 94 ASP A CA 1
ATOM 722 C C . ASP A 1 94 ? -38.562 1.606 4.246 1.00 48.59 94 ASP A C 1
ATOM 724 O O . ASP A 1 94 ? -38.098 0.478 4.076 1.00 48.59 94 ASP A O 1
ATOM 728 N N . GLU A 1 95 ? -39.461 1.887 5.192 1.00 50.75 95 GLU A N 1
ATOM 729 C CA . GLU A 1 95 ? -40.350 0.938 5.857 1.00 50.75 95 GLU A CA 1
ATOM 730 C C . GLU A 1 95 ? -41.003 -0.010 4.830 1.00 50.75 95 GLU A C 1
ATOM 732 O O . GLU A 1 95 ? -42.046 0.290 4.249 1.00 50.75 95 GLU A O 1
ATOM 737 N N . ASP A 1 96 ? -40.412 -1.186 4.617 1.00 47.84 96 ASP A N 1
ATOM 738 C CA . ASP A 1 96 ? -41.152 -2.339 4.105 1.00 47.84 96 ASP A CA 1
ATOM 739 C C . ASP A 1 96 ? -41.933 -2.931 5.290 1.00 47.84 96 ASP A C 1
ATOM 741 O O . ASP A 1 96 ? -41.416 -3.716 6.093 1.00 47.84 96 ASP A O 1
ATOM 745 N N . GLU A 1 97 ? -43.171 -2.462 5.474 1.00 55.94 97 GLU A N 1
ATOM 746 C CA . GLU A 1 97 ? -44.111 -3.030 6.440 1.00 55.94 97 GLU A CA 1
ATOM 747 C C . GLU A 1 97 ? -44.422 -4.491 6.067 1.00 55.94 97 GLU A C 1
ATOM 749 O O . GLU A 1 97 ? -45.228 -4.772 5.179 1.00 55.94 97 GLU A O 1
ATOM 754 N N . GLY A 1 98 ? -43.809 -5.440 6.779 1.00 44.91 98 GLY A N 1
ATOM 755 C CA . GLY A 1 98 ? -44.047 -6.866 6.558 1.00 44.91 98 GLY A CA 1
ATOM 756 C C . GLY A 1 98 ? -43.592 -7.777 7.698 1.00 44.91 98 GLY A C 1
ATOM 757 O O . GLY A 1 98 ? -42.548 -8.408 7.610 1.00 44.91 98 GLY A O 1
ATOM 758 N N . GLU A 1 99 ? -44.446 -7.889 8.719 1.00 43.69 99 GLU A N 1
ATOM 759 C CA . GLU A 1 99 ? -44.582 -9.022 9.657 1.00 43.69 99 GLU A CA 1
ATOM 760 C C . GLU A 1 99 ? -43.461 -9.307 10.684 1.00 43.69 99 GLU A C 1
ATOM 762 O O . GLU A 1 99 ? -42.557 -10.123 10.523 1.00 43.69 99 GLU A O 1
ATOM 767 N N . GLU A 1 100 ? -43.650 -8.672 11.843 1.00 46.84 100 GLU A N 1
ATOM 768 C CA . GLU A 1 100 ? -43.673 -9.262 13.189 1.00 46.84 100 GLU A CA 1
ATOM 769 C C . GLU A 1 100 ? -43.078 -10.680 13.357 1.00 46.84 100 GLU A C 1
ATOM 771 O O . GLU A 1 100 ? -43.740 -11.705 13.204 1.00 46.84 100 GLU A O 1
ATOM 776 N N . SER A 1 101 ? -41.844 -10.749 13.854 1.00 41.12 101 SER A N 1
ATOM 777 C CA . SER A 1 101 ? -41.466 -11.830 14.767 1.00 41.12 101 SER A CA 1
ATOM 778 C C . SER A 1 101 ? -40.546 -11.312 15.867 1.00 41.12 101 SER A C 1
ATOM 780 O O . SER A 1 101 ? -39.436 -10.834 15.653 1.00 41.12 101 SER A O 1
ATOM 782 N N . GLN A 1 102 ? -41.080 -11.387 17.083 1.00 46.81 102 GLN A N 1
ATOM 783 C CA . GLN A 1 102 ? -40.427 -11.064 18.339 1.00 46.81 102 G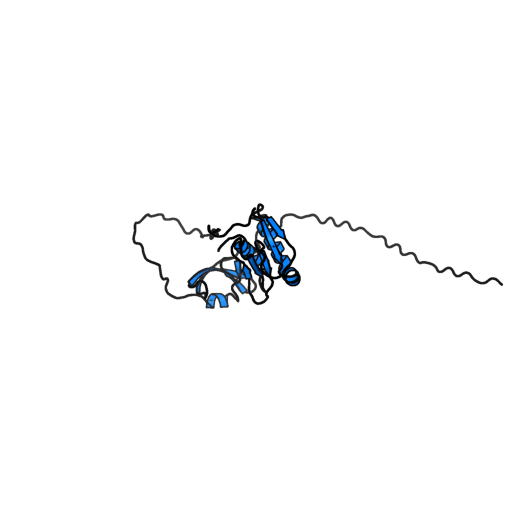LN A CA 1
ATOM 784 C C . GLN A 1 102 ? -39.176 -11.932 18.537 1.00 46.81 102 GLN A C 1
ATOM 786 O O . GLN A 1 102 ? -39.280 -13.147 18.698 1.00 46.81 102 GLN A O 1
ATOM 791 N N . SER A 1 103 ? -38.005 -11.310 18.658 1.00 40.28 103 SER A N 1
ATOM 792 C CA . SER A 1 103 ? -36.947 -11.859 19.507 1.00 40.28 103 SER A CA 1
ATOM 793 C C . SER A 1 103 ? -36.215 -10.733 20.222 1.00 40.28 103 SER A C 1
ATOM 795 O O . SER A 1 103 ? -35.350 -10.053 19.671 1.00 40.28 103 SER A O 1
ATOM 797 N N . SER A 1 104 ? -36.601 -10.547 21.477 1.00 46.84 104 SER A N 1
ATOM 798 C CA . SER A 1 104 ? -35.803 -9.898 22.501 1.00 46.84 104 SER A CA 1
ATOM 799 C C . SER A 1 104 ? -34.448 -10.594 22.591 1.00 46.84 104 SER A C 1
ATOM 801 O O . SER A 1 104 ? -34.415 -11.750 22.987 1.00 46.84 104 SER A O 1
ATOM 803 N N . ASP A 1 105 ? -33.356 -9.905 22.270 1.00 39.03 105 ASP A N 1
ATOM 804 C CA . ASP A 1 105 ? -32.051 -10.207 22.862 1.00 39.03 105 ASP A CA 1
ATOM 805 C C . ASP A 1 105 ? -31.120 -8.990 22.793 1.00 39.03 105 ASP A C 1
ATOM 807 O O . ASP A 1 105 ? -30.442 -8.700 21.814 1.00 39.03 105 ASP A O 1
ATOM 811 N N . ASN A 1 106 ? -31.175 -8.241 23.893 1.00 38.34 106 ASN A N 1
ATOM 812 C CA . ASN A 1 106 ? -30.047 -7.703 24.642 1.00 38.34 106 ASN A CA 1
ATOM 813 C C . ASN A 1 106 ? -28.764 -7.388 23.849 1.00 38.34 106 ASN A C 1
ATOM 815 O O . ASN A 1 106 ? -27.901 -8.247 23.655 1.00 38.34 106 ASN A O 1
ATOM 819 N N . SER A 1 107 ? -28.629 -6.102 23.512 1.00 42.66 107 SER A N 1
ATOM 820 C CA . SER A 1 107 ? -27.399 -5.312 23.395 1.00 42.66 107 SER A CA 1
ATOM 821 C C . SER A 1 107 ? -26.113 -6.054 23.767 1.00 42.66 107 SER A C 1
ATOM 823 O O . SER A 1 107 ? -25.537 -5.874 24.840 1.00 42.66 107 SER A O 1
ATOM 825 N N . THR A 1 108 ? -25.618 -6.862 22.839 1.00 34.19 108 THR A N 1
ATOM 826 C CA . THR A 1 108 ? -24.241 -7.332 22.834 1.00 34.19 108 THR A CA 1
ATOM 827 C C . THR A 1 108 ? -23.563 -6.601 21.702 1.00 34.19 108 THR A C 1
ATOM 829 O O . THR A 1 108 ? -23.881 -6.812 20.537 1.00 34.19 108 THR A O 1
ATOM 832 N N . SER A 1 109 ? -22.680 -5.680 22.097 1.00 40.16 109 SER A N 1
ATOM 833 C CA . SER A 1 109 ? -21.656 -5.040 21.279 1.00 40.16 109 SER A CA 1
ATOM 834 C C . SER A 1 109 ? -21.422 -5.818 19.988 1.00 40.16 109 SER A C 1
ATOM 836 O O . SER A 1 109 ? -20.845 -6.910 20.007 1.00 40.16 109 SER A O 1
ATOM 838 N N . SER A 1 110 ? -21.886 -5.258 18.871 1.00 38.12 110 SER A N 1
ATOM 839 C CA . SER A 1 110 ? -21.430 -5.659 17.554 1.00 38.12 110 SER A CA 1
ATOM 840 C C . SER A 1 110 ? -19.954 -5.286 17.485 1.00 38.12 110 SER A C 1
ATOM 842 O O . SER A 1 110 ? -19.571 -4.250 16.945 1.00 38.12 110 SER A O 1
ATOM 844 N N . ILE A 1 111 ? -19.102 -6.122 18.081 1.00 40.47 111 ILE A N 1
ATOM 845 C CA . ILE A 1 111 ? -17.719 -6.260 17.664 1.00 40.47 111 ILE A CA 1
ATOM 846 C C . ILE A 1 111 ? -17.857 -6.570 16.186 1.00 40.47 111 ILE A C 1
ATOM 848 O O . ILE A 1 111 ? -18.218 -7.694 15.832 1.00 40.47 111 ILE A O 1
ATOM 852 N N . GLY A 1 112 ? -17.701 -5.537 15.355 1.00 37.41 112 GLY A N 1
ATOM 853 C CA . GLY A 1 112 ? -17.828 -5.627 13.916 1.00 37.41 112 GLY A CA 1
ATOM 854 C C . GLY A 1 112 ? -16.963 -6.786 13.468 1.00 37.41 112 GLY A C 1
ATOM 855 O O . GLY A 1 112 ? -15.732 -6.703 13.451 1.00 37.41 112 GLY A O 1
ATOM 856 N N . ARG A 1 113 ? -17.607 -7.916 13.182 1.00 35.66 113 ARG A N 1
ATOM 857 C CA . ARG A 1 113 ? -16.980 -9.011 12.471 1.00 35.66 113 ARG A CA 1
AT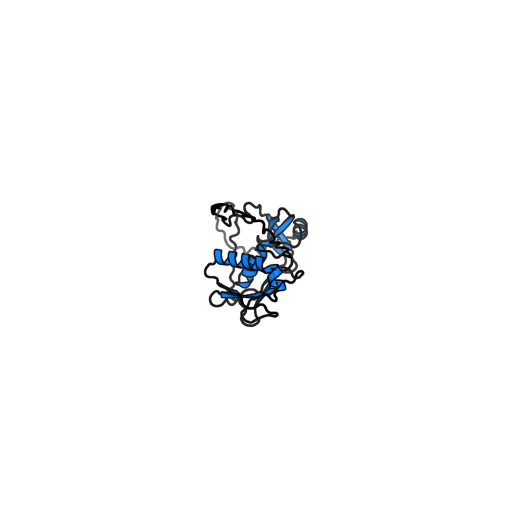OM 858 C C . ARG A 1 113 ? -16.711 -8.424 11.105 1.00 35.66 113 ARG A C 1
ATOM 860 O O . ARG A 1 113 ? -17.629 -8.332 10.302 1.00 35.66 113 ARG A O 1
ATOM 867 N N . ARG A 1 114 ? -15.477 -7.951 10.913 1.00 47.28 114 ARG A N 1
ATOM 868 C CA . ARG A 1 114 ? -14.948 -7.485 9.632 1.00 47.28 114 ARG A CA 1
ATOM 869 C C . ARG A 1 114 ? -15.439 -8.463 8.568 1.00 47.28 114 ARG A C 1
ATOM 871 O O . ARG A 1 114 ? -15.056 -9.636 8.600 1.00 47.28 114 ARG A O 1
ATOM 878 N N . SER A 1 115 ? -16.352 -8.027 7.710 1.00 34.78 115 SER A N 1
ATOM 879 C CA . SER A 1 115 ? -16.797 -8.854 6.601 1.00 34.78 115 SER A CA 1
ATOM 880 C C . SER A 1 115 ? -15.662 -8.847 5.593 1.00 34.78 115 SER A C 1
ATOM 882 O O . SER A 1 115 ? -15.407 -7.840 4.944 1.00 34.78 115 SER A O 1
ATOM 884 N N . LEU A 1 116 ? -14.929 -9.955 5.515 1.00 41.00 116 LEU A N 1
ATOM 885 C CA . LEU A 1 116 ? -13.922 -10.160 4.484 1.00 41.00 116 LEU A CA 1
ATOM 886 C C . LEU A 1 116 ? -14.660 -10.346 3.149 1.00 41.00 116 LEU A C 1
ATOM 888 O O . LEU A 1 116 ? -15.019 -11.464 2.774 1.00 41.00 116 LEU A O 1
ATOM 892 N N . SER A 1 117 ? -14.971 -9.246 2.469 1.00 37.47 117 SER A N 1
ATOM 893 C CA . SER A 1 117 ? -15.709 -9.276 1.209 1.00 37.47 117 SER A CA 1
ATOM 894 C C . SER A 1 117 ? -14.732 -9.483 0.056 1.00 37.47 117 SER A C 1
ATOM 896 O O . SER A 1 117 ? -14.221 -8.544 -0.551 1.00 37.47 117 SER A O 1
ATOM 898 N N . VAL A 1 118 ? -14.461 -10.753 -0.256 1.00 48.19 118 VAL A N 1
ATOM 899 C CA . VAL A 1 118 ? -13.817 -11.140 -1.518 1.00 48.19 118 VAL A CA 1
ATOM 900 C C . VAL A 1 118 ? -14.891 -11.098 -2.601 1.00 48.19 118 VAL A C 1
ATOM 902 O O . VAL A 1 118 ? -15.693 -12.028 -2.728 1.00 48.19 118 VAL A O 1
ATOM 905 N N . PHE A 1 119 ? -14.945 -10.018 -3.380 1.00 44.25 119 PHE A N 1
ATOM 906 C CA . PHE A 1 119 ? -15.881 -9.948 -4.500 1.00 44.25 119 PHE A CA 1
ATOM 907 C C . PHE A 1 119 ? -15.563 -11.036 -5.532 1.00 44.25 119 PHE A C 1
ATOM 909 O O . PHE A 1 119 ? -14.451 -11.137 -6.058 1.00 44.25 119 PHE A O 1
ATOM 916 N N . ARG A 1 120 ? -16.580 -11.835 -5.874 1.00 41.94 120 ARG A N 1
ATOM 917 C CA . ARG A 1 120 ? -16.571 -12.703 -7.057 1.00 41.94 120 ARG A CA 1
ATOM 918 C C . ARG A 1 120 ? -16.625 -11.814 -8.302 1.00 41.94 120 ARG A C 1
ATOM 920 O O . ARG A 1 120 ? -17.703 -11.442 -8.745 1.00 41.94 120 ARG A O 1
ATOM 927 N N . GLY A 1 121 ? -15.464 -11.450 -8.837 1.00 49.06 121 GLY A N 1
ATOM 928 C CA . GLY A 1 121 ? -15.365 -10.611 -10.038 1.00 49.06 121 GLY A CA 1
ATOM 929 C C . GLY A 1 121 ? -13.948 -10.154 -10.378 1.00 49.06 121 GLY A C 1
ATOM 930 O O . GLY A 1 121 ? -13.655 -9.924 -11.547 1.00 49.06 121 GLY A O 1
ATOM 931 N N . PHE A 1 122 ? -13.054 -10.087 -9.388 1.00 61.25 122 PHE A N 1
ATOM 932 C CA . PHE A 1 122 ? -11.629 -9.864 -9.624 1.00 61.25 122 PHE A CA 1
ATOM 933 C C . PHE A 1 122 ? -10.896 -11.194 -9.743 1.00 61.25 122 PHE A C 1
ATOM 935 O O . PHE A 1 122 ? -11.187 -12.150 -9.017 1.00 61.25 122 PHE A O 1
ATOM 942 N N . ASP A 1 123 ? -9.923 -11.257 -10.649 1.00 73.06 123 ASP A N 1
ATOM 943 C CA . ASP A 1 123 ? -9.070 -12.429 -10.732 1.00 73.06 123 ASP A CA 1
ATOM 944 C C . ASP A 1 123 ? -8.275 -12.559 -9.425 1.00 73.06 123 ASP A C 1
ATOM 946 O O . ASP A 1 123 ? -7.743 -11.593 -8.871 1.00 73.06 123 ASP A O 1
ATOM 950 N N . THR A 1 124 ? -8.176 -13.780 -8.911 1.00 84.75 124 THR A N 1
ATOM 951 C CA . THR A 1 124 ? -7.281 -14.087 -7.793 1.00 84.75 124 THR A CA 1
ATOM 952 C C . THR A 1 124 ? -5.849 -14.236 -8.295 1.00 84.75 124 THR A C 1
ATOM 954 O O . THR A 1 124 ? -5.624 -14.725 -9.405 1.00 84.75 124 THR A O 1
ATOM 957 N N . TRP A 1 125 ? -4.857 -13.913 -7.460 1.00 91.94 125 TRP A N 1
ATOM 958 C CA . TRP A 1 125 ? -3.454 -14.132 -7.816 1.00 91.94 125 TRP A CA 1
ATOM 959 C C . TRP A 1 125 ? -3.179 -15.603 -8.156 1.00 91.94 125 TRP A C 1
ATOM 961 O O . TRP A 1 125 ? -3.408 -16.479 -7.310 1.00 91.94 125 TRP A O 1
ATOM 971 N N . PRO A 1 126 ? -2.617 -15.901 -9.344 1.00 91.38 126 PRO A N 1
ATOM 972 C CA . PRO A 1 126 ? -2.310 -17.267 -9.734 1.00 91.38 126 PRO A CA 1
ATOM 973 C C . PRO A 1 126 ? -1.465 -17.982 -8.677 1.00 91.38 126 PRO A C 1
ATOM 975 O O . PRO A 1 126 ? -0.417 -17.490 -8.247 1.00 91.38 126 PRO A O 1
ATOM 978 N N . ARG A 1 127 ? -1.917 -19.174 -8.264 1.00 91.25 127 ARG A N 1
ATOM 979 C CA . ARG A 1 127 ? -1.238 -20.025 -7.266 1.00 91.25 127 ARG A CA 1
ATOM 980 C C . ARG A 1 127 ? -1.043 -19.334 -5.907 1.00 91.25 127 ARG A C 1
ATOM 982 O O . ARG A 1 127 ? -0.064 -19.633 -5.209 1.00 91.25 127 ARG A O 1
ATOM 989 N N . SER A 1 128 ? -1.921 -18.383 -5.577 1.00 93.75 128 SER A N 1
ATOM 990 C CA . SER A 1 128 ? -1.838 -17.554 -4.369 1.00 93.75 128 SER A CA 1
ATOM 991 C C . SER A 1 128 ? -0.490 -16.833 -4.257 1.00 93.75 128 SER A C 1
ATOM 993 O O . SER A 1 128 ? 0.054 -16.686 -3.166 1.00 93.75 128 SER A O 1
ATOM 995 N N . THR A 1 129 ? 0.110 -16.472 -5.399 1.00 95.69 129 THR A N 1
ATOM 996 C CA . THR A 1 129 ? 1.445 -15.871 -5.460 1.00 95.69 129 THR A CA 1
ATOM 997 C C . THR A 1 129 ? 1.365 -14.431 -5.938 1.00 95.69 129 THR A C 1
ATOM 999 O O . THR A 1 129 ? 1.217 -14.181 -7.132 1.00 95.69 129 THR A O 1
ATOM 1002 N N . VAL A 1 130 ? 1.556 -13.490 -5.017 1.00 96.38 130 VAL A N 1
ATOM 1003 C CA . VAL A 1 130 ? 1.730 -12.075 -5.337 1.00 96.38 130 VAL A CA 1
ATOM 1004 C C . VAL A 1 130 ? 3.149 -11.866 -5.848 1.00 96.38 130 VAL A C 1
ATOM 1006 O O . VAL A 1 130 ? 4.135 -11.976 -5.110 1.00 96.38 130 VAL A O 1
ATOM 1009 N N . VAL A 1 131 ? 3.266 -11.598 -7.144 1.00 97.12 131 VAL A N 1
ATOM 1010 C CA . VAL A 1 131 ? 4.535 -11.205 -7.758 1.00 97.12 131 VAL A CA 1
ATOM 1011 C C . VAL A 1 131 ? 4.625 -9.692 -7.671 1.00 97.12 131 VAL A C 1
ATOM 1013 O O . VAL A 1 131 ? 3.730 -9.010 -8.154 1.00 97.12 131 VAL A O 1
ATOM 1016 N N . TYR A 1 132 ? 5.685 -9.158 -7.071 1.00 98.06 132 TYR A N 1
ATOM 1017 C CA . TYR A 1 132 ? 5.794 -7.718 -6.836 1.00 98.06 132 TYR A CA 1
ATOM 1018 C C . TYR A 1 132 ? 7.180 -7.172 -7.163 1.00 98.06 132 TYR A C 1
ATOM 1020 O O . TYR A 1 132 ? 8.181 -7.895 -7.170 1.00 98.06 132 TYR A O 1
ATOM 1028 N N . ARG A 1 133 ? 7.244 -5.866 -7.410 1.00 97.88 133 ARG A N 1
ATOM 1029 C CA . ARG A 1 133 ? 8.485 -5.107 -7.581 1.00 97.88 133 ARG A CA 1
ATOM 1030 C C . ARG A 1 133 ? 8.317 -3.691 -7.061 1.00 97.88 133 ARG A C 1
ATOM 1032 O O . ARG A 1 133 ? 7.204 -3.190 -6.989 1.00 97.88 133 ARG A O 1
ATOM 1039 N N . PHE A 1 134 ? 9.430 -3.023 -6.787 1.00 98.56 134 PHE A N 1
ATOM 1040 C CA . PHE A 1 134 ? 9.420 -1.575 -6.594 1.00 98.56 134 PHE A CA 1
ATOM 1041 C C . PHE A 1 134 ? 9.597 -0.871 -7.939 1.00 98.56 134 PHE A C 1
ATOM 1043 O O . PHE A 1 134 ? 10.338 -1.361 -8.799 1.00 98.56 134 PHE A O 1
ATOM 1050 N N . SER A 1 135 ? 8.975 0.292 -8.111 1.00 98.00 135 SER A N 1
ATOM 1051 C CA . SER A 1 135 ? 9.115 1.098 -9.328 1.00 98.00 135 SER A CA 1
ATOM 1052 C C . SER A 1 135 ? 10.563 1.539 -9.569 1.00 98.00 135 SER A C 1
ATOM 1054 O O . SER A 1 135 ? 11.020 1.614 -10.707 1.00 98.00 135 SER A O 1
ATOM 1056 N N . ASN A 1 136 ? 11.330 1.763 -8.499 1.00 98.12 136 ASN A N 1
ATOM 1057 C CA . ASN A 1 136 ? 12.767 2.025 -8.544 1.00 98.12 136 ASN A CA 1
ATOM 1058 C C . ASN A 1 136 ? 13.438 1.744 -7.179 1.00 98.12 136 ASN A C 1
ATOM 1060 O O . ASN A 1 136 ? 12.785 1.410 -6.189 1.00 98.12 136 ASN A O 1
ATOM 1064 N N . TYR A 1 137 ? 14.770 1.865 -7.117 1.00 98.25 137 TYR A N 1
ATOM 1065 C CA . TYR A 1 137 ? 15.527 1.667 -5.873 1.00 98.25 137 TYR A CA 1
ATOM 1066 C C . TYR A 1 137 ? 15.269 2.741 -4.807 1.00 98.25 137 TYR A C 1
ATOM 1068 O O . TYR A 1 137 ? 15.446 2.450 -3.627 1.00 98.25 137 TYR A O 1
ATOM 1076 N N . ALA A 1 138 ? 14.866 3.958 -5.183 1.00 98.00 138 ALA A N 1
ATOM 1077 C CA . ALA A 1 138 ? 14.528 4.995 -4.210 1.00 98.00 138 ALA A CA 1
ATOM 1078 C C . ALA A 1 138 ? 13.229 4.646 -3.471 1.00 98.00 138 ALA A C 1
ATOM 1080 O O . ALA A 1 138 ? 13.230 4.629 -2.243 1.00 98.00 138 ALA A O 1
ATOM 1081 N N . ALA A 1 139 ? 12.185 4.232 -4.197 1.00 98.00 139 ALA A N 1
ATOM 1082 C CA . ALA A 1 139 ? 10.946 3.720 -3.614 1.00 98.00 139 ALA A CA 1
ATOM 1083 C C . ALA A 1 139 ? 11.219 2.535 -2.675 1.00 98.00 139 ALA A C 1
ATOM 1085 O O . ALA A 1 139 ? 10.765 2.527 -1.535 1.00 98.00 139 ALA A O 1
ATOM 1086 N N . GLN A 1 140 ? 12.056 1.579 -3.095 1.00 98.38 140 GLN A N 1
ATOM 1087 C CA . GLN A 1 140 ? 12.462 0.475 -2.221 1.00 98.38 140 GLN A CA 1
ATOM 1088 C C . GLN A 1 140 ? 13.108 0.958 -0.915 1.00 98.38 140 GLN A C 1
ATOM 1090 O O . GLN A 1 140 ? 12.807 0.409 0.141 1.00 98.38 140 GLN A O 1
ATOM 1095 N N . ARG A 1 141 ? 14.026 1.931 -0.964 1.00 98.44 141 ARG A N 1
ATOM 1096 C CA . ARG A 1 141 ? 14.667 2.444 0.257 1.00 98.44 141 ARG A CA 1
ATOM 1097 C C . ARG A 1 141 ? 13.660 3.114 1.185 1.00 98.44 141 ARG A C 1
ATOM 1099 O O . ARG A 1 141 ? 13.785 2.973 2.395 1.00 98.44 141 ARG A O 1
ATOM 1106 N N . GLN A 1 142 ? 12.680 3.807 0.616 1.00 98.06 142 GLN A N 1
ATOM 1107 C CA . GLN A 1 142 ? 11.714 4.577 1.382 1.00 98.06 142 GLN A CA 1
ATOM 1108 C C . GLN A 1 142 ? 10.672 3.695 2.076 1.00 98.06 142 GLN A C 1
ATOM 1110 O O . GLN A 1 142 ? 10.467 3.825 3.280 1.00 98.06 142 GLN A O 1
ATOM 1115 N N . VAL A 1 143 ? 10.050 2.768 1.339 1.00 97.94 143 VAL A N 1
ATOM 1116 C CA . VAL A 1 143 ? 8.901 1.986 1.840 1.00 97.94 143 VAL A CA 1
ATOM 1117 C C . VAL A 1 143 ? 9.176 0.494 1.982 1.00 97.94 143 VAL A C 1
ATOM 1119 O O . VAL A 1 143 ? 8.319 -0.264 2.425 1.00 97.94 143 VAL A O 1
ATOM 1122 N N . GLY A 1 144 ? 10.387 0.040 1.651 1.00 98.06 144 GLY A N 1
ATOM 1123 C CA . GLY A 1 144 ? 10.726 -1.383 1.653 1.00 98.06 144 GLY A CA 1
ATOM 1124 C C . GLY A 1 144 ? 10.548 -2.064 3.009 1.00 98.06 144 GLY A C 1
ATOM 1125 O O . GLY A 1 144 ? 10.148 -3.225 3.038 1.00 98.06 144 GLY A O 1
ATOM 1126 N 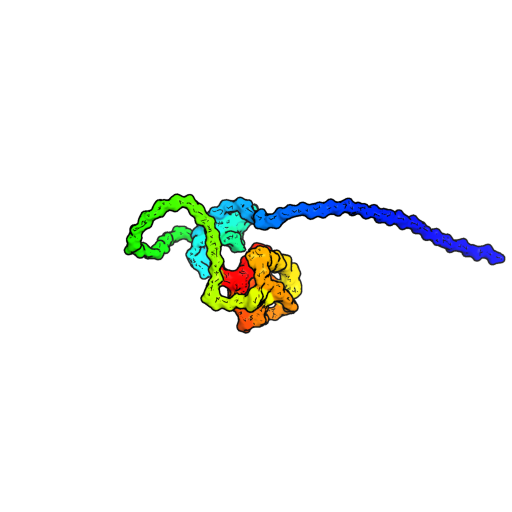N . ARG A 1 145 ? 10.788 -1.353 4.122 1.00 97.88 145 ARG A N 1
ATOM 1127 C CA . ARG A 1 145 ? 10.530 -1.893 5.468 1.00 97.88 145 ARG A CA 1
ATOM 1128 C C . ARG A 1 145 ? 9.041 -2.186 5.689 1.00 97.88 145 ARG A C 1
ATOM 1130 O O . ARG A 1 145 ? 8.704 -3.292 6.086 1.00 97.88 145 ARG A O 1
ATOM 1137 N N . TYR A 1 146 ? 8.165 -1.260 5.306 1.00 97.38 146 TYR A N 1
ATOM 1138 C CA . TYR A 1 146 ? 6.715 -1.373 5.476 1.00 97.38 146 TYR A CA 1
ATOM 1139 C C . TYR A 1 146 ? 6.125 -2.473 4.597 1.00 97.38 146 TYR A C 1
ATOM 1141 O O . TYR A 1 146 ? 5.307 -3.268 5.047 1.00 97.38 146 TYR A O 1
ATOM 1149 N N . VAL A 1 147 ? 6.630 -2.595 3.367 1.00 98.19 147 VAL A N 1
ATOM 1150 C CA . VAL A 1 147 ? 6.290 -3.709 2.473 1.00 98.19 147 VAL A CA 1
ATOM 1151 C C . VAL A 1 147 ? 6.690 -5.055 3.082 1.00 98.19 147 VAL A C 1
ATOM 1153 O O . VAL A 1 147 ? 5.917 -6.008 3.021 1.00 98.19 147 VAL A O 1
ATOM 1156 N N . ASN A 1 148 ? 7.878 -5.160 3.683 1.00 97.81 148 ASN A N 1
ATOM 1157 C CA . ASN A 1 148 ? 8.312 -6.401 4.326 1.00 97.81 148 ASN A CA 1
ATOM 1158 C C . ASN A 1 148 ? 7.455 -6.743 5.555 1.00 97.81 148 ASN A C 1
ATOM 1160 O O . ASN A 1 148 ? 7.094 -7.909 5.732 1.00 97.81 148 ASN A O 1
ATOM 1164 N N . ASP A 1 149 ? 7.094 -5.746 6.363 1.00 93.75 149 ASP A N 1
ATOM 1165 C CA . ASP A 1 149 ? 6.215 -5.921 7.523 1.00 93.75 149 ASP A CA 1
ATOM 1166 C C . ASP A 1 149 ? 4.821 -6.390 7.104 1.00 93.75 149 ASP A C 1
ATOM 1168 O O . ASP A 1 149 ? 4.297 -7.350 7.673 1.00 93.75 149 ASP A O 1
ATOM 1172 N N . ALA A 1 150 ? 4.252 -5.776 6.064 1.00 95.25 150 ALA A N 1
ATOM 1173 C CA . ALA A 1 150 ? 2.970 -6.161 5.486 1.00 95.25 150 ALA A CA 1
ATOM 1174 C C . ALA A 1 150 ? 2.996 -7.607 4.968 1.00 95.25 150 ALA A C 1
ATOM 1176 O O . ALA A 1 150 ? 2.146 -8.419 5.336 1.00 95.25 150 ALA A O 1
ATOM 1177 N N . ILE A 1 151 ? 4.020 -7.972 4.186 1.00 97.06 151 ILE A N 1
ATOM 1178 C CA . ILE A 1 151 ? 4.226 -9.345 3.696 1.00 97.06 151 ILE A CA 1
ATOM 1179 C C . ILE A 1 151 ? 4.329 -10.335 4.862 1.00 97.06 151 ILE A C 1
ATOM 1181 O O . ILE A 1 151 ? 3.744 -11.419 4.821 1.00 97.06 151 ILE A O 1
ATOM 1185 N N . SER A 1 152 ? 5.070 -9.976 5.911 1.00 95.44 152 SER A N 1
ATOM 1186 C CA . SER A 1 152 ? 5.201 -10.787 7.122 1.00 95.44 152 SER A CA 1
ATOM 1187 C C . SER A 1 152 ? 3.851 -10.943 7.835 1.00 95.44 152 SER A C 1
ATOM 1189 O O . SER A 1 152 ? 3.467 -12.050 8.215 1.00 95.44 152 SER A O 1
ATOM 1191 N N . GLY A 1 153 ? 3.084 -9.857 7.947 1.00 90.00 153 GLY A N 1
ATOM 1192 C CA . GLY A 1 153 ? 1.740 -9.846 8.515 1.00 90.00 153 GLY A CA 1
ATOM 1193 C C . GLY A 1 153 ? 0.755 -10.736 7.757 1.00 90.00 153 GLY A C 1
ATOM 1194 O O . GLY A 1 153 ? 0.000 -11.476 8.391 1.00 90.00 153 GLY A O 1
ATOM 1195 N N . TRP A 1 154 ? 0.786 -10.713 6.425 1.00 93.94 154 TRP A N 1
ATOM 1196 C CA . TRP A 1 154 ? -0.039 -11.585 5.589 1.00 93.94 154 TRP A CA 1
ATOM 1197 C C . TRP A 1 154 ? 0.376 -13.049 5.689 1.00 93.94 154 TRP A C 1
ATOM 1199 O O . TRP A 1 154 ? -0.484 -13.907 5.852 1.00 93.94 154 TRP A O 1
ATOM 1209 N N . ARG A 1 155 ? 1.679 -13.357 5.694 1.00 93.50 155 ARG A N 1
ATOM 1210 C CA . ARG A 1 155 ? 2.163 -14.739 5.876 1.00 93.50 155 ARG A CA 1
ATOM 1211 C C . ARG A 1 155 ? 1.736 -15.355 7.207 1.00 93.50 155 ARG A C 1
ATOM 1213 O O . ARG A 1 155 ? 1.487 -16.554 7.252 1.00 93.50 155 ARG A O 1
ATOM 1220 N N . ARG A 1 156 ? 1.631 -14.559 8.278 1.00 89.12 156 ARG A N 1
ATOM 1221 C CA . ARG A 1 156 ? 1.132 -15.043 9.578 1.00 89.12 156 ARG A CA 1
ATOM 1222 C C . ARG A 1 156 ? -0.360 -15.386 9.551 1.00 89.12 156 ARG A C 1
ATOM 1224 O O . ARG A 1 156 ? -0.761 -16.348 10.192 1.00 89.12 156 ARG A O 1
ATOM 1231 N N . ARG A 1 157 ? -1.173 -14.607 8.830 1.00 87.44 157 ARG A N 1
ATOM 1232 C CA . ARG A 1 157 ? -2.641 -14.768 8.777 1.00 87.44 157 ARG A CA 1
ATOM 1233 C C . ARG A 1 157 ? -3.094 -15.768 7.715 1.00 87.44 157 ARG A C 1
ATOM 1235 O O . ARG A 1 157 ? -4.058 -16.494 7.916 1.00 87.44 157 ARG A O 1
ATOM 1242 N N . ALA A 1 158 ? -2.375 -15.814 6.602 1.00 89.25 158 ALA A N 1
ATOM 1243 C CA . ALA A 1 158 ? -2.669 -16.629 5.437 1.00 89.25 158 ALA A CA 1
ATOM 1244 C C . ALA A 1 158 ? -1.367 -17.289 4.939 1.00 89.25 158 ALA A C 1
ATOM 1246 O O . ALA A 1 158 ? -0.781 -16.855 3.944 1.00 89.25 158 ALA A O 1
ATOM 1247 N N . PRO A 1 159 ? -0.885 -18.349 5.616 1.00 92.25 159 PRO A N 1
ATOM 1248 C CA . PRO A 1 159 ? 0.415 -18.971 5.329 1.00 92.25 159 PRO A CA 1
ATOM 1249 C C . PRO A 1 159 ? 0.504 -19.629 3.943 1.00 92.25 159 PRO A C 1
ATOM 1251 O O . PRO A 1 159 ? 1.596 -19.936 3.469 1.00 92.25 159 PRO A O 1
ATOM 1254 N N . TYR A 1 160 ? -0.631 -19.826 3.267 1.00 92.00 160 TYR A N 1
ATOM 1255 C CA . TYR A 1 160 ? -0.686 -20.293 1.881 1.00 92.00 160 TYR A CA 1
ATOM 1256 C C . TYR A 1 160 ? -0.327 -19.199 0.857 1.00 92.00 160 TYR A C 1
ATOM 1258 O O . TYR A 1 160 ? -0.011 -19.526 -0.293 1.00 92.00 160 TYR A O 1
ATOM 1266 N N . LEU A 1 161 ? -0.362 -17.916 1.245 1.00 95.50 161 LEU A N 1
ATOM 1267 C CA . LEU A 1 161 ? 0.048 -16.809 0.386 1.00 95.50 161 LEU A CA 1
ATOM 1268 C C . LEU A 1 161 ? 1.560 -16.815 0.180 1.00 95.50 161 LEU A C 1
ATOM 1270 O O . LEU A 1 161 ? 2.368 -16.933 1.104 1.00 95.50 161 LEU A O 1
ATOM 1274 N N . ARG A 1 162 ? 1.956 -16.614 -1.072 1.00 97.38 162 ARG A N 1
ATOM 1275 C CA . ARG A 1 162 ? 3.350 -16.509 -1.488 1.00 97.38 162 ARG A CA 1
ATOM 1276 C C . ARG A 1 162 ? 3.611 -15.109 -2.009 1.00 97.38 162 ARG A C 1
ATOM 1278 O O . ARG A 1 162 ? 2.835 -14.567 -2.783 1.00 97.38 162 ARG A O 1
ATOM 1285 N N . PHE A 1 163 ? 4.757 -14.557 -1.638 1.00 97.94 163 PHE A N 1
ATOM 1286 C CA . PHE A 1 163 ? 5.214 -13.253 -2.109 1.00 97.94 163 PHE A CA 1
ATOM 1287 C C . PHE A 1 163 ? 6.545 -13.444 -2.813 1.00 97.94 163 PHE A C 1
ATOM 1289 O O . PHE A 1 163 ? 7.504 -13.925 -2.203 1.00 97.94 163 PHE A O 1
ATOM 1296 N N . ARG A 1 164 ? 6.590 -13.107 -4.102 1.00 97.81 164 ARG A N 1
ATOM 1297 C CA . ARG A 1 164 ? 7.774 -13.273 -4.945 1.00 97.81 164 ARG A CA 1
ATOM 1298 C C . ARG A 1 164 ? 8.204 -11.927 -5.496 1.00 97.81 164 ARG A C 1
ATOM 1300 O O . ARG A 1 164 ? 7.553 -11.362 -6.371 1.00 97.81 164 ARG A O 1
ATOM 1307 N N . ARG A 1 165 ? 9.345 -11.449 -5.015 1.00 98.06 165 ARG A N 1
ATOM 1308 C CA . ARG A 1 165 ? 9.946 -10.220 -5.512 1.00 98.06 165 ARG A CA 1
ATOM 1309 C C . ARG A 1 165 ? 10.620 -10.449 -6.865 1.00 98.06 165 ARG A C 1
ATOM 1311 O O . ARG A 1 165 ? 11.345 -11.428 -7.034 1.00 98.06 165 ARG A O 1
ATOM 1318 N N . VAL A 1 166 ? 10.430 -9.525 -7.802 1.00 97.06 166 VAL A N 1
ATOM 1319 C CA . VAL A 1 166 ? 11.190 -9.444 -9.060 1.00 97.06 166 VAL A CA 1
ATOM 1320 C C . VAL A 1 166 ? 12.004 -8.150 -9.123 1.00 97.06 166 VAL A C 1
ATOM 1322 O O . VAL A 1 166 ? 11.964 -7.321 -8.209 1.00 97.06 166 VAL A O 1
ATOM 1325 N N . ARG A 1 167 ? 12.806 -7.992 -10.183 1.00 97.50 167 ARG A N 1
ATOM 1326 C CA . ARG A 1 167 ? 13.670 -6.820 -10.371 1.00 97.50 167 ARG A CA 1
ATOM 1327 C C . ARG A 1 167 ? 12.843 -5.529 -10.356 1.00 97.50 167 ARG A C 1
ATOM 1329 O O . ARG A 1 167 ? 11.784 -5.460 -10.979 1.00 97.50 167 ARG A O 1
ATOM 1336 N N . ASN A 1 168 ? 13.364 -4.508 -9.674 1.00 97.94 168 ASN A N 1
ATOM 1337 C CA . ASN A 1 168 ? 12.771 -3.172 -9.677 1.00 97.94 168 ASN A CA 1
ATOM 1338 C C . ASN A 1 168 ? 12.702 -2.621 -11.111 1.00 97.94 168 ASN A C 1
ATOM 1340 O O . ASN A 1 168 ? 13.607 -2.864 -11.913 1.00 97.94 168 ASN A O 1
ATOM 1344 N N . GLY A 1 169 ? 11.664 -1.853 -11.424 1.00 94.69 169 GLY A N 1
ATOM 1345 C CA . GLY A 1 169 ? 11.515 -1.234 -12.737 1.00 94.69 169 GLY A CA 1
ATOM 1346 C C . GLY A 1 169 ? 10.275 -0.356 -12.831 1.00 94.69 169 GLY A C 1
ATOM 1347 O O . GLY A 1 169 ? 9.263 -0.646 -12.196 1.00 94.69 169 GLY A O 1
ATOM 1348 N N . GLY A 1 170 ? 10.369 0.707 -13.631 1.00 89.31 170 GLY A N 1
ATOM 1349 C CA . GLY A 1 170 ? 9.279 1.660 -13.830 1.00 89.31 170 GLY A CA 1
ATOM 1350 C C . GLY A 1 170 ? 8.113 1.087 -14.642 1.00 89.31 170 GLY A C 1
ATOM 1351 O O . GLY A 1 170 ? 8.242 0.048 -15.299 1.00 89.31 170 GLY A O 1
ATOM 1352 N N . GLY A 1 171 ? 6.980 1.790 -14.592 1.00 87.56 171 GLY A N 1
ATOM 1353 C CA . GLY A 1 171 ? 5.743 1.432 -15.292 1.00 87.56 171 GLY A CA 1
ATOM 1354 C C . GLY A 1 171 ? 4.987 0.254 -14.670 1.00 87.56 171 GLY A C 1
ATOM 1355 O O . GLY A 1 171 ? 5.434 -0.383 -13.708 1.00 87.56 171 GLY A O 1
ATOM 1356 N N . THR A 1 172 ? 3.826 -0.062 -15.230 1.00 86.94 172 THR A N 1
ATOM 1357 C CA . THR A 1 172 ? 3.089 -1.277 -14.875 1.00 86.94 172 THR A CA 1
ATOM 1358 C C . THR A 1 172 ? 3.674 -2.486 -15.606 1.00 86.94 172 THR A C 1
ATOM 1360 O O . THR A 1 172 ? 4.291 -2.367 -16.666 1.00 86.94 172 THR A O 1
ATOM 1363 N N . MET A 1 173 ? 3.547 -3.671 -15.010 1.00 90.44 173 MET A N 1
ATOM 1364 C CA . MET A 1 173 ? 3.987 -4.925 -15.619 1.00 90.44 173 MET A CA 1
ATOM 1365 C C . MET A 1 173 ? 2.893 -5.970 -15.436 1.00 90.44 173 MET A C 1
ATOM 1367 O O . MET A 1 173 ? 2.380 -6.152 -14.335 1.00 90.44 173 MET A O 1
ATOM 1371 N N . ARG A 1 174 ? 2.533 -6.660 -16.523 1.00 90.56 174 ARG A N 1
ATOM 1372 C CA . ARG A 1 174 ? 1.448 -7.651 -16.526 1.00 90.56 174 ARG A CA 1
ATOM 1373 C C . ARG A 1 174 ? 1.684 -8.715 -15.460 1.00 90.56 174 ARG A C 1
ATOM 1375 O O . ARG A 1 174 ? 2.753 -9.324 -15.411 1.00 90.56 174 ARG A O 1
ATOM 1382 N N . GLY A 1 175 ? 0.676 -8.922 -14.616 1.00 90.62 175 GLY A N 1
ATOM 1383 C CA . GLY A 1 175 ? 0.719 -9.892 -13.529 1.00 90.62 175 GLY A CA 1
ATOM 1384 C C . GLY A 1 175 ? 1.760 -9.611 -12.440 1.00 90.62 175 GLY A C 1
ATOM 1385 O O . GLY A 1 175 ? 2.164 -10.543 -11.745 1.00 90.62 175 GLY A O 1
ATOM 1386 N N . VAL A 1 176 ? 2.212 -8.361 -12.309 1.00 95.00 176 VAL A N 1
ATOM 1387 C CA . VAL A 1 176 ? 3.125 -7.912 -11.254 1.00 95.00 176 VAL A CA 1
ATOM 1388 C C . VAL A 1 176 ? 2.555 -6.665 -10.585 1.00 95.00 176 VAL A C 1
ATOM 1390 O O . VAL A 1 176 ? 2.153 -5.724 -11.265 1.00 95.00 176 VAL A O 1
ATOM 1393 N N . LEU A 1 177 ? 2.595 -6.655 -9.255 1.00 97.06 177 LEU A N 1
ATOM 1394 C CA . LEU A 1 177 ? 2.313 -5.494 -8.423 1.00 97.06 177 LEU A CA 1
ATOM 1395 C C . LEU A 1 177 ? 3.518 -4.550 -8.431 1.00 97.06 177 LEU A C 1
ATOM 1397 O O . LEU A 1 177 ? 4.573 -4.876 -7.876 1.00 97.06 177 LEU A O 1
ATOM 1401 N N . THR A 1 178 ? 3.384 -3.390 -9.070 1.00 97.75 178 THR A N 1
ATOM 1402 C CA . THR A 1 178 ? 4.387 -2.321 -9.011 1.00 97.75 178 THR A CA 1
ATOM 1403 C C . THR A 1 178 ? 4.098 -1.416 -7.814 1.00 97.75 178 THR A C 1
ATOM 1405 O O . THR A 1 178 ? 3.122 -0.673 -7.816 1.00 97.75 178 THR A O 1
ATOM 1408 N N . ILE A 1 179 ? 4.989 -1.448 -6.824 1.00 98.19 179 ILE A N 1
ATOM 1409 C CA . ILE A 1 179 ? 4.936 -0.616 -5.619 1.00 98.19 179 ILE A CA 1
ATOM 1410 C C . ILE A 1 179 ? 5.758 0.657 -5.842 1.00 98.19 179 ILE A C 1
ATOM 1412 O O . ILE A 1 179 ? 6.951 0.590 -6.163 1.00 98.19 179 ILE A O 1
ATOM 1416 N N . SER A 1 180 ? 5.137 1.810 -5.643 1.00 97.88 180 SER A N 1
ATOM 1417 C CA . SER A 1 180 ? 5.736 3.135 -5.792 1.00 97.88 180 SER A CA 1
ATOM 1418 C C . SER A 1 180 ? 5.763 3.898 -4.470 1.00 97.88 180 SER A C 1
ATOM 1420 O O . SER A 1 180 ? 5.067 3.555 -3.520 1.00 97.88 180 SER A O 1
ATOM 1422 N N . PHE A 1 181 ? 6.608 4.929 -4.430 1.00 97.50 181 PHE A N 1
ATOM 1423 C CA . PHE A 1 181 ? 6.596 5.953 -3.392 1.00 97.50 181 PHE A CA 1
ATOM 1424 C C . PHE A 1 181 ? 6.434 7.307 -4.078 1.00 97.50 181 PHE A C 1
ATOM 1426 O O . PHE A 1 181 ? 7.382 7.819 -4.683 1.00 97.50 181 PHE A O 1
ATOM 1433 N N . LEU A 1 182 ? 5.227 7.850 -4.011 1.00 94.75 182 LEU A N 1
ATOM 1434 C CA . LEU A 1 182 ? 4.880 9.197 -4.433 1.00 94.75 182 LEU A CA 1
ATOM 1435 C C . LEU A 1 182 ? 4.450 9.951 -3.167 1.00 94.75 182 LEU A C 1
ATOM 1437 O O . LEU A 1 182 ? 3.355 9.705 -2.661 1.00 94.75 182 LEU A O 1
ATOM 1441 N N . PRO A 1 183 ? 5.308 10.826 -2.609 1.00 87.31 183 PRO A N 1
ATOM 1442 C CA . PRO A 1 183 ? 5.126 11.367 -1.259 1.00 87.31 183 PRO A CA 1
ATOM 1443 C C . PRO A 1 183 ? 3.824 12.154 -1.073 1.00 87.31 183 PRO A C 1
ATOM 1445 O O . PRO A 1 183 ? 3.334 12.223 0.049 1.00 87.31 183 PRO A O 1
ATOM 1448 N N . ASN A 1 184 ? 3.267 12.703 -2.156 1.00 87.25 184 ASN A N 1
ATOM 1449 C CA . ASN A 1 184 ? 2.070 13.547 -2.146 1.00 87.25 184 ASN A CA 1
ATOM 1450 C C . ASN A 1 184 ? 0.808 12.826 -2.663 1.00 87.25 184 ASN A C 1
ATOM 1452 O O . ASN A 1 184 ? -0.168 13.496 -2.971 1.00 87.25 184 ASN A O 1
ATOM 1456 N N . ASP A 1 185 ? 0.840 11.498 -2.818 1.00 82.75 185 ASP A N 1
ATOM 1457 C CA . ASP A 1 185 ? -0.216 10.725 -3.502 1.00 82.75 185 ASP A CA 1
ATOM 1458 C C . ASP A 1 185 ? -0.809 9.612 -2.610 1.00 82.75 185 ASP A C 1
ATOM 1460 O O . ASP A 1 185 ? -1.139 8.528 -3.081 1.00 82.75 185 ASP A O 1
ATOM 1464 N N . GLY A 1 186 ? -0.884 9.857 -1.295 1.00 88.06 186 GLY A N 1
ATOM 1465 C CA . GLY A 1 186 ? -1.578 8.998 -0.321 1.00 88.06 186 GLY A CA 1
ATOM 1466 C C . GLY A 1 186 ? -1.171 7.516 -0.313 1.00 88.06 186 GLY A C 1
ATOM 1467 O O . GLY A 1 186 ? -0.085 7.146 -0.769 1.00 88.06 186 GLY A O 1
ATOM 1468 N N . CYS A 1 187 ? -2.048 6.671 0.232 1.00 91.12 187 CYS A N 1
ATOM 1469 C CA . CYS A 1 187 ? -1.937 5.211 0.200 1.00 91.12 187 CYS A CA 1
ATOM 1470 C C . CYS A 1 187 ? -3.063 4.670 -0.685 1.00 91.12 187 CYS A C 1
ATOM 1472 O O . CYS A 1 187 ? -4.207 5.092 -0.529 1.00 91.12 187 CYS A O 1
ATOM 1474 N N . TYR A 1 188 ? -2.730 3.817 -1.654 1.00 91.62 188 TYR A N 1
ATOM 1475 C CA . TYR A 1 188 ? -3.729 3.105 -2.454 1.00 91.62 188 TYR A CA 1
ATOM 1476 C C . TYR A 1 188 ? -3.123 1.886 -3.146 1.00 91.62 188 TYR A C 1
ATOM 1478 O O . TYR A 1 188 ? -1.916 1.830 -3.418 1.00 91.62 188 TYR A O 1
ATOM 1486 N N . ALA A 1 189 ? -3.979 0.954 -3.553 1.00 92.56 189 ALA A N 1
ATOM 1487 C CA . ALA A 1 189 ? -3.626 -0.168 -4.403 1.00 92.56 189 ALA A CA 1
ATOM 1488 C C . ALA A 1 189 ? -4.753 -0.539 -5.369 1.00 92.56 189 ALA A C 1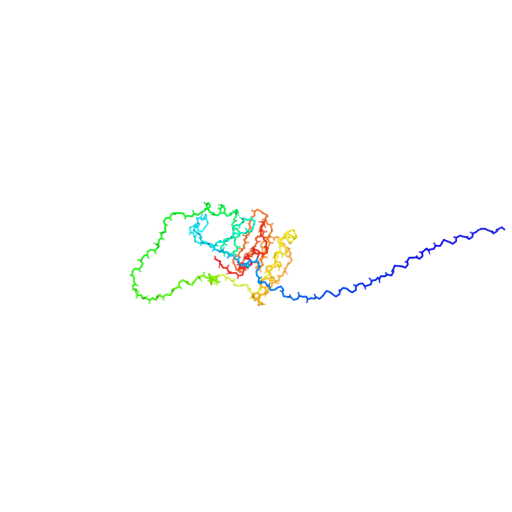
ATOM 1490 O O . ALA A 1 189 ? -5.932 -0.294 -5.138 1.00 92.56 189 ALA A O 1
ATOM 1491 N N . SER A 1 190 ? -4.373 -1.163 -6.484 1.00 90.69 190 SER A N 1
ATOM 1492 C CA . SER A 1 190 ? -5.328 -1.864 -7.342 1.00 90.69 190 SER A CA 1
ATOM 1493 C C . SER A 1 190 ? -5.984 -3.008 -6.576 1.00 90.69 190 SER A C 1
ATOM 1495 O O . SER A 1 190 ? -5.305 -3.712 -5.830 1.00 90.69 190 SER A O 1
ATOM 1497 N N . ILE A 1 191 ? -7.267 -3.247 -6.838 1.00 89.00 191 ILE A N 1
ATOM 1498 C CA . ILE A 1 191 ? -8.000 -4.354 -6.225 1.00 89.00 191 ILE A CA 1
ATOM 1499 C C . ILE A 1 191 ? -7.782 -5.642 -7.028 1.00 89.00 191 ILE A C 1
ATOM 1501 O O . ILE A 1 191 ? -8.046 -5.694 -8.231 1.00 89.00 191 ILE A O 1
ATOM 1505 N N . GLY A 1 192 ? -7.312 -6.691 -6.353 1.00 88.50 192 GLY A N 1
ATOM 1506 C CA . GLY A 1 192 ? -7.137 -8.030 -6.913 1.00 88.50 192 GLY A CA 1
ATOM 1507 C C . GLY A 1 192 ? -6.015 -8.162 -7.948 1.00 88.50 192 GLY A C 1
ATOM 1508 O O . GLY A 1 192 ? -5.171 -7.282 -8.139 1.00 88.50 192 GLY A O 1
ATOM 1509 N N . TYR A 1 193 ? -5.979 -9.313 -8.625 1.00 89.44 193 TYR A N 1
ATOM 1510 C CA . TYR A 1 193 ? -5.040 -9.558 -9.716 1.00 89.44 193 TYR A CA 1
ATOM 1511 C C . TYR A 1 193 ? -5.552 -8.935 -11.015 1.00 89.44 193 TYR A C 1
ATOM 1513 O O . TYR A 1 193 ? -6.681 -9.159 -11.435 1.00 89.44 193 TYR A O 1
ATOM 1521 N N . ASN A 1 194 ? -4.672 -8.211 -11.706 1.00 82.12 194 ASN A N 1
ATOM 1522 C CA . ASN A 1 194 ? -4.915 -7.736 -13.062 1.00 82.12 194 ASN A CA 1
ATOM 1523 C C . ASN A 1 194 ? -3.799 -8.233 -13.996 1.00 82.12 194 ASN A C 1
ATOM 1525 O O . ASN A 1 194 ? -2.715 -7.645 -14.106 1.00 82.12 194 ASN A O 1
ATOM 1529 N N . GLY A 1 195 ? -4.061 -9.351 -14.680 1.00 74.25 195 GLY A N 1
ATOM 1530 C CA . GLY A 1 195 ? -3.138 -9.948 -15.654 1.00 74.25 195 GLY A CA 1
ATOM 1531 C C . GLY A 1 195 ? -2.997 -9.155 -16.964 1.00 74.25 195 GLY A C 1
ATOM 1532 O O . GLY A 1 195 ? -2.076 -9.400 -17.752 1.00 74.25 195 GLY A O 1
ATOM 1533 N N . GLY A 1 196 ? -3.889 -8.192 -17.215 1.00 74.50 196 GLY A N 1
ATOM 1534 C CA . GLY A 1 196 ? -3.964 -7.411 -18.449 1.00 74.50 196 GLY A CA 1
ATOM 1535 C C . GLY A 1 196 ? -3.060 -6.181 -18.455 1.00 74.50 196 GLY A C 1
ATOM 1536 O O . GLY A 1 196 ? -2.220 -6.054 -19.344 1.00 74.50 196 GLY A O 1
ATOM 1537 N N . SER A 1 197 ? -3.204 -5.307 -17.459 1.00 73.56 197 SER A N 1
ATOM 1538 C CA . SER A 1 197 ? -2.539 -3.993 -17.396 1.00 73.56 197 SER A CA 1
ATOM 1539 C C . SER A 1 197 ? -1.458 -3.888 -16.316 1.00 73.56 197 SER A C 1
ATOM 1541 O O . SER A 1 197 ? -0.708 -2.911 -16.303 1.00 73.56 197 SER A O 1
ATOM 1543 N N . GLY A 1 198 ? -1.328 -4.907 -15.457 1.00 81.25 198 GLY A N 1
ATOM 1544 C CA . GLY A 1 198 ? -0.508 -4.855 -14.245 1.00 81.25 198 GLY A CA 1
ATOM 1545 C C . GLY A 1 198 ? -1.243 -4.175 -13.091 1.00 81.25 198 GLY A C 1
ATOM 1546 O O . GLY A 1 198 ? -2.190 -3.422 -13.310 1.00 81.25 198 GLY A O 1
ATOM 1547 N N . THR A 1 199 ? -0.816 -4.464 -11.864 1.00 92.31 199 THR A N 1
ATOM 1548 C CA . THR A 1 199 ? -1.388 -3.893 -10.638 1.00 92.31 199 THR A CA 1
ATOM 1549 C C . THR A 1 199 ? -0.423 -2.874 -10.047 1.00 92.31 199 THR A C 1
ATOM 1551 O O . THR A 1 199 ? 0.797 -2.988 -10.205 1.00 92.31 199 THR A O 1
ATOM 1554 N N . VAL A 1 200 ? -0.952 -1.845 -9.393 1.00 95.31 200 VAL A N 1
ATOM 1555 C CA . VAL A 1 200 ? -0.155 -0.776 -8.781 1.00 95.31 200 VAL A CA 1
ATOM 1556 C C . VAL A 1 200 ? -0.479 -0.631 -7.307 1.00 95.31 200 VAL A C 1
ATOM 1558 O O . VAL A 1 200 ? -1.571 -0.975 -6.869 1.00 95.31 200 VAL A O 1
ATOM 1561 N N . MET A 1 201 ? 0.487 -0.118 -6.560 1.00 96.50 201 MET A N 1
ATOM 1562 C CA . MET A 1 201 ? 0.319 0.335 -5.188 1.00 96.50 201 MET A CA 1
ATOM 1563 C C . MET A 1 201 ? 1.188 1.568 -4.987 1.00 96.50 201 MET A C 1
ATOM 1565 O O . MET A 1 201 ? 2.359 1.559 -5.380 1.00 96.50 201 MET A O 1
ATOM 1569 N N . ASN A 1 202 ? 0.638 2.607 -4.374 1.00 97.56 202 ASN A N 1
ATOM 1570 C CA . ASN A 1 202 ? 1.413 3.726 -3.873 1.00 97.56 202 ASN A CA 1
ATOM 1571 C C . ASN A 1 202 ? 1.403 3.720 -2.351 1.00 97.56 202 ASN A C 1
ATOM 1573 O O . ASN A 1 202 ? 0.372 3.517 -1.720 1.00 97.56 202 ASN A O 1
ATOM 1577 N N . LEU A 1 203 ? 2.575 3.958 -1.779 1.00 96.50 203 LEU A N 1
ATOM 1578 C CA . LEU A 1 203 ? 2.742 4.214 -0.360 1.00 96.50 203 LEU A CA 1
ATOM 1579 C C . LEU A 1 203 ? 3.409 5.584 -0.261 1.00 96.50 203 LEU A C 1
ATOM 1581 O O . LEU A 1 203 ? 4.618 5.671 -0.430 1.00 96.50 203 LEU A O 1
ATOM 1585 N N . GLY A 1 204 ? 2.635 6.654 -0.106 1.00 93.06 204 GLY A N 1
ATOM 1586 C CA . GLY A 1 204 ? 3.124 8.021 0.073 1.00 93.06 204 GLY A CA 1
ATOM 1587 C C . GLY A 1 204 ? 3.619 8.320 1.492 1.00 93.06 204 GLY A C 1
ATOM 1588 O O . GLY A 1 204 ? 3.919 7.422 2.283 1.00 93.06 204 GLY A O 1
ATOM 1589 N N . ASN A 1 205 ? 3.735 9.608 1.829 1.00 87.69 205 ASN A N 1
ATOM 1590 C CA . ASN A 1 205 ? 4.009 10.007 3.211 1.00 87.69 205 ASN A CA 1
ATOM 1591 C C . ASN A 1 205 ? 2.817 9.651 4.110 1.00 87.69 205 ASN A C 1
ATOM 1593 O O . ASN A 1 205 ? 1.673 9.841 3.717 1.00 87.69 205 ASN A O 1
ATOM 1597 N N . GLY A 1 206 ? 3.097 9.143 5.312 1.00 84.88 206 GLY A N 1
ATOM 1598 C CA . GLY A 1 206 ? 2.069 8.649 6.235 1.00 84.88 206 GLY A CA 1
ATOM 1599 C C . GLY A 1 206 ? 1.669 7.186 6.015 1.00 84.88 206 GLY A C 1
ATOM 1600 O O . GLY A 1 206 ? 1.060 6.603 6.900 1.00 84.88 206 GLY A O 1
ATOM 1601 N N . CYS A 1 207 ? 2.077 6.560 4.905 1.00 88.50 207 CYS A N 1
ATOM 1602 C CA . CYS A 1 207 ? 1.827 5.141 4.655 1.00 88.50 207 CYS A CA 1
ATOM 1603 C C . CYS A 1 207 ? 2.911 4.278 5.317 1.00 88.50 207 CYS A C 1
ATOM 1605 O O . CYS A 1 207 ? 4.016 4.114 4.783 1.00 88.50 207 CYS A O 1
ATOM 1607 N N . TYR A 1 208 ? 2.608 3.736 6.493 1.00 90.25 208 TYR A N 1
ATOM 1608 C CA . TYR A 1 208 ? 3.509 2.911 7.289 1.00 90.25 208 TYR A CA 1
ATOM 1609 C C . TYR A 1 208 ? 3.128 1.425 7.194 1.00 90.25 208 TYR A C 1
ATOM 1611 O O . TYR A 1 208 ? 2.597 0.965 6.184 1.00 90.25 208 TYR A O 1
ATOM 1619 N N . SER A 1 209 ? 3.486 0.618 8.200 1.00 86.69 209 SER A N 1
ATOM 1620 C CA . SER A 1 209 ? 3.277 -0.836 8.163 1.00 86.69 209 SER A CA 1
ATOM 1621 C C . SER A 1 209 ? 1.794 -1.224 8.179 1.00 86.69 209 SER A C 1
ATOM 1623 O O . SER A 1 209 ? 1.446 -2.251 7.599 1.00 86.69 209 SER A O 1
ATOM 1625 N N . ALA A 1 210 ? 0.934 -0.443 8.844 1.00 82.56 210 ALA A N 1
ATOM 1626 C CA . ALA A 1 210 ? -0.501 -0.718 8.919 1.00 82.56 210 ALA A CA 1
ATOM 1627 C C . ALA A 1 210 ? -1.176 -0.453 7.568 1.00 82.56 210 ALA A C 1
ATOM 1629 O O . ALA A 1 210 ? -1.861 -1.328 7.045 1.00 82.56 210 ALA A O 1
ATOM 1630 N N . GLU A 1 211 ? -0.869 0.687 6.958 1.00 86.56 211 GLU A N 1
ATOM 1631 C CA . GLU A 1 211 ? -1.386 1.086 5.652 1.00 86.56 211 GLU A CA 1
ATOM 1632 C C . GLU A 1 211 ? -0.847 0.143 4.577 1.00 86.56 211 GLU A C 1
ATOM 1634 O O . GLU A 1 211 ? -1.609 -0.404 3.794 1.00 86.56 211 GLU A O 1
ATOM 1639 N N . ALA A 1 212 ? 0.449 -0.186 4.587 1.00 93.69 212 ALA A N 1
ATOM 1640 C CA . ALA A 1 212 ? 0.983 -1.180 3.659 1.00 93.69 212 ALA A CA 1
ATOM 1641 C C . ALA A 1 212 ? 0.278 -2.543 3.801 1.00 93.69 212 ALA A C 1
ATOM 1643 O O . ALA A 1 212 ? 0.013 -3.202 2.797 1.00 93.69 212 ALA A O 1
ATOM 1644 N N . LEU A 1 213 ? -0.043 -2.983 5.025 1.00 91.56 213 LEU A N 1
ATOM 1645 C CA . LEU A 1 213 ? -0.797 -4.220 5.246 1.00 91.56 213 LEU A CA 1
ATOM 1646 C C . LEU A 1 213 ? -2.201 -4.142 4.628 1.00 91.56 213 LEU A C 1
ATOM 1648 O O . LEU A 1 213 ? -2.598 -5.105 3.965 1.00 91.56 213 LEU A O 1
ATOM 1652 N N . HIS A 1 214 ? -2.889 -3.014 4.819 1.00 88.38 214 HIS A N 1
ATOM 1653 C CA . HIS A 1 214 ? -4.193 -2.694 4.235 1.00 88.38 214 HIS A CA 1
ATOM 1654 C C . HIS A 1 214 ? -4.147 -2.708 2.702 1.00 88.38 214 HIS A C 1
ATOM 1656 O O . HIS A 1 214 ? -4.888 -3.457 2.068 1.00 88.38 214 HIS A O 1
ATOM 1662 N N . GLU A 1 215 ? -3.194 -1.995 2.097 1.00 94.25 215 GLU A N 1
ATOM 1663 C CA . GLU A 1 215 ? -3.049 -1.928 0.641 1.00 94.25 215 GLU A CA 1
ATOM 1664 C C . GLU A 1 215 ? -2.743 -3.298 0.019 1.00 94.25 215 GLU A C 1
ATOM 1666 O O . GLU A 1 215 ? -3.161 -3.614 -1.098 1.00 94.25 215 GLU A O 1
ATOM 1671 N N . PHE A 1 216 ? -2.020 -4.165 0.734 1.00 94.75 216 PHE A N 1
ATOM 1672 C CA . PHE A 1 216 ? -1.860 -5.552 0.301 1.00 94.75 216 PHE A CA 1
ATOM 1673 C C . PHE A 1 216 ? -3.177 -6.341 0.347 1.00 94.75 216 PHE A C 1
ATOM 1675 O O . PHE A 1 216 ? -3.344 -7.234 -0.480 1.00 94.75 216 PHE A O 1
ATOM 1682 N N . GLY A 1 217 ? -4.105 -6.014 1.251 1.00 92.06 217 GLY A N 1
ATOM 1683 C CA . GLY A 1 217 ? -5.469 -6.555 1.258 1.00 92.06 217 GLY A CA 1
ATOM 1684 C C . GLY A 1 217 ? -6.219 -6.208 -0.023 1.00 92.06 217 GLY A C 1
ATOM 1685 O O . GLY A 1 217 ? -6.687 -7.111 -0.720 1.00 92.06 217 GLY A O 1
ATOM 1686 N N . HIS A 1 218 ? -6.197 -4.933 -0.424 1.00 90.69 218 HIS A N 1
ATOM 1687 C CA . HIS A 1 218 ? -6.716 -4.513 -1.728 1.00 90.69 218 HIS A CA 1
ATOM 1688 C C . HIS A 1 218 ? -6.067 -5.286 -2.868 1.00 90.69 218 HIS A C 1
ATOM 1690 O O . HIS A 1 218 ? -6.765 -5.929 -3.653 1.00 90.69 218 HIS A O 1
ATOM 1696 N N . ALA A 1 219 ? -4.733 -5.345 -2.910 1.00 92.81 219 ALA A N 1
ATOM 1697 C CA . ALA A 1 219 ? -4.027 -6.101 -3.938 1.00 92.81 219 ALA A CA 1
ATOM 1698 C C . ALA A 1 219 ? -4.442 -7.581 -3.976 1.00 92.81 219 ALA A C 1
ATOM 1700 O O . ALA A 1 219 ? -4.444 -8.179 -5.048 1.00 92.81 219 ALA A O 1
ATOM 1701 N N . LEU A 1 220 ? -4.810 -8.189 -2.847 1.00 91.44 220 LEU A N 1
ATOM 1702 C CA . LEU A 1 220 ? -5.291 -9.573 -2.768 1.00 91.44 220 LEU A CA 1
ATOM 1703 C C . LEU A 1 220 ? -6.754 -9.752 -3.206 1.00 91.44 220 LEU A C 1
ATOM 1705 O O . LEU A 1 220 ? -7.169 -10.892 -3.422 1.00 91.44 220 LEU A O 1
ATOM 1709 N N . GLY A 1 221 ? -7.490 -8.662 -3.420 1.00 84.75 221 GLY A N 1
ATOM 1710 C CA . GLY A 1 221 ? -8.891 -8.663 -3.843 1.00 84.75 221 GLY A CA 1
ATOM 1711 C C . GLY A 1 221 ? -9.878 -8.441 -2.701 1.00 84.75 221 GLY A C 1
ATOM 1712 O O . GLY A 1 221 ? -11.065 -8.702 -2.885 1.00 84.75 221 GLY A O 1
ATOM 1713 N N . GLU A 1 222 ? -9.404 -7.991 -1.537 1.00 75.69 222 GLU A N 1
ATOM 1714 C CA . GLU A 1 222 ? -10.274 -7.588 -0.436 1.00 75.69 222 GLU A CA 1
ATOM 1715 C C . GLU A 1 222 ? -10.758 -6.152 -0.660 1.00 75.69 222 GLU A C 1
ATOM 1717 O O . GLU A 1 222 ? -9.971 -5.226 -0.879 1.00 75.69 222 GLU A O 1
ATOM 1722 N N . TYR A 1 223 ? -12.077 -5.995 -0.628 1.00 55.59 223 TYR A N 1
ATOM 1723 C CA . TYR A 1 223 ? -12.751 -4.706 -0.562 1.00 55.59 223 TYR A CA 1
ATOM 1724 C C . TYR A 1 223 ? -13.209 -4.517 0.883 1.00 55.59 223 TYR A C 1
ATOM 1726 O O . TYR A 1 223 ? -13.681 -5.483 1.495 1.00 55.59 223 TYR A O 1
ATOM 1734 N N . GLN A 1 224 ? -13.040 -3.313 1.419 1.00 51.62 224 GLN A N 1
ATOM 1735 C CA . GLN A 1 224 ? -13.587 -2.942 2.723 1.00 51.62 224 GLN A CA 1
ATOM 1736 C C . GLN A 1 224 ? -14.830 -2.094 2.516 1.00 51.62 224 GLN A C 1
ATOM 1738 O O . GLN A 1 224 ? -14.779 -1.221 1.620 1.00 51.62 224 GLN A O 1
#

InterPro domains:
  IPR001506 Peptidase M12A [PF01400] (123-222)
  IPR024079 Metallopeptidase, catalytic domain superfamily [G3DSA:3.40.390.10] (62-224)

Organism: NCBI:txid84607

Foldseek 3Di:
DDDDDDDDDDDDDDDPPDPPPDPPPPDDDPPPPDPPPDWDWDWFWFADPPPGTDIWIWTADPVQFIDTNNFRGDPDGPVVRVVRGDPDDPPPPDDPPDDDDDDDDDDDDCPPPPPQDQDPPADAQVQLEAEEAEQDVVQCVPAVVLLVLLVVVCCVVPVSHHYHYDYHHHAFDASYEYEYEDQPPDWAWAAHHGRDRHIYTYQHPPRGNSSSNVRVSRHRRGDD